Protein AF-0000000078638870 (afdb_homodimer)

Organism: Amborella trichopoda (NCBI:txid13333)

Foldseek 3Di:
DVVLQVLLVVLLVVLQVVLVCCLPCLVQALVVLQDPPVVHDPVSVVVNVVVCVVFVPVCSVVVPVVNNVLSVCCVPQLNVLSVVLNVCSVVLPPCNLVSLLVNLVSQLVVLVVVLCCQVPVPSHDPSNNVVSVVSNVSSVSSNVSSVRPDRPPPVVPPPPPPPDD/DVVLQVLLVVLLVVLQVVLVCCLPCLVQALVVLQDPPVVHDPVSVVVNVVVCVVFVPVCSVVVPVVNNVLSVCCVPQLNVLSVVLNVCSVVVPPCNLVSLLVNLVSQLVVLVVVLCCQVPVPRHDPSNNVVSVVSNVSSVSSNVSSVRPDRPPPVVVPPPPPPDD

pLDDT: mean 90.46, std 15.34, range [41.34, 98.88]

Secondary structure (DSSP, 8-state):
-HHHHHHHHHHHHHHHHHHHHHHHHHHHTGGGGTS-GGGS-HHHHHHHHHHHHHHT-HHHHH--HHHHHHHHHIIIIIHHHHHHHHHHHHTT-TTHHHHHHHHHHHHHHHHHHHHHHHHHHS---HHHHHHHHHHHHHHHHHHHHHH------------------/-HHHHHHHHHHHHHHHHHHHHHHHHHHHTGGGGTS-GGGS-HHHHHHHHHHHHHHT-HHHHH--HHHHHHHHHIIIIIHHHHHHHHHHHHTT-TTHHHHHHHHHHHHHHHHHHHHHHHHHHS---HHHHHHHHHHHHHHHHHHHHHH------------------

InterPro domains:
  IPR016964 Sigma intracellular receptor 2 [PIRSF031032] (11-147)
  IPR033118 EXPERA domain [PF05241] (43-145)
  IPR033118 EXPERA domain [PS51751] (11-143)
  IPR051987 Sigma-2 receptor-like [PTHR31204] (7-161)

Solvent-accessible surface area (backbone atoms only — not comparable to full-atom values): 17533 Å² total; per-residue (Å²): 114,74,67,52,46,54,56,48,50,53,46,49,66,54,47,46,58,48,26,54,48,45,54,53,44,41,74,62,53,53,36,56,72,77,41,66,66,85,81,48,60,66,69,52,54,49,49,51,51,51,46,32,66,73,49,59,37,56,60,78,71,66,48,46,34,33,54,40,18,40,47,52,45,34,61,71,47,46,38,55,38,25,48,50,34,42,50,18,60,78,67,64,39,82,64,25,32,58,46,29,25,44,41,10,37,27,44,34,41,50,37,28,23,50,50,23,27,41,71,62,60,76,75,55,51,72,66,37,50,62,66,52,47,56,54,38,54,52,15,50,47,29,32,51,56,22,67,46,86,67,66,78,70,69,71,66,74,73,74,75,77,75,76,79,130,112,73,67,51,46,52,57,49,51,52,45,49,64,54,47,45,60,48,26,52,47,45,54,52,42,41,73,62,52,54,35,57,72,77,41,67,66,85,81,48,59,67,68,52,54,48,48,52,51,52,46,31,66,73,48,59,38,56,59,77,71,65,48,46,33,33,55,40,18,41,46,52,45,34,63,70,47,47,39,55,39,26,49,49,34,42,50,18,60,77,66,65,39,82,63,26,32,58,45,29,25,46,40,10,36,28,42,33,42,50,38,29,24,51,50,23,28,42,71,62,61,76,74,56,49,72,67,39,50,61,65,51,48,57,54,38,55,52,14,50,49,28,33,51,55,23,68,44,84,69,65,80,69,67,72,66,72,72,75,75,74,76,75,80,125

Radius of gyration: 22.85 Å; Cα contacts (8 Å, |Δi|>4): 409; chains: 2; bounding box: 62×73×48 Å

Nearest PDB structures (foldseek):
  7m94-assembly1_A  TM=8.982E-01  e=2.548E-05  Bos taurus
  7mfi-assembly2_C  TM=8.976E-01  e=7.137E-05  Bos taurus
  8w0r-assembly1_A  TM=7.762E-01  e=3.993E-02  Homo sapiens
  6oht-assembly1_A  TM=7.495E-01  e=1.918E-01  Homo sapiens
  1x91-assembly1_A  TM=5.018E-01  e=3.464E+00  Arabidopsis thaliana

Structure (mmCIF, N/CA/C/O backbone):
data_AF-0000000078638870-model_v1
#
loop_
_entity.id
_entity.type
_entity.pdbx_description
1 polymer 'EXPERA domain-containing protein'
#
loop_
_atom_site.group_PDB
_atom_site.id
_atom_site.type_symbol
_atom_site.label_atom_id
_atom_site.label_alt_id
_atom_site.label_comp_id
_atom_site.label_asym_id
_atom_site.label_entity_id
_atom_site.label_seq_id
_atom_site.pdbx_PDB_ins_code
_atom_site.Cartn_x
_atom_site.Cartn_y
_atom_site.Cartn_z
_atom_site.occupancy
_atom_site.B_iso_or_equiv
_atom_site.auth_seq_id
_atom_site.auth_comp_id
_atom_site.auth_asym_id
_atom_site.auth_atom_id
_atom_site.pdbx_PDB_model_num
ATOM 1 N N . MET A 1 1 ? 5.773 15.844 25.969 1 47.19 1 MET A N 1
ATOM 2 C CA . MET A 1 1 ? 6.527 16.734 25.094 1 47.19 1 MET A CA 1
ATOM 3 C C . MET A 1 1 ? 7.938 16.219 24.859 1 47.19 1 MET A C 1
ATOM 5 O O . MET A 1 1 ? 8.414 16.172 23.734 1 47.19 1 MET A O 1
ATOM 9 N N . ALA A 1 2 ? 8.68 15.914 26 1 53.53 2 ALA A N 1
ATOM 10 C CA . ALA A 1 2 ? 10.047 15.391 25.953 1 53.53 2 ALA A CA 1
ATOM 11 C C . ALA A 1 2 ? 10.086 14.031 25.25 1 53.53 2 ALA A C 1
ATOM 13 O O . ALA A 1 2 ? 11 13.766 24.453 1 53.53 2 ALA A O 1
ATOM 14 N N . SER A 1 3 ? 9.07 13.172 25.453 1 57.97 3 SER A N 1
ATOM 15 C CA . SER A 1 3 ? 8.977 11.82 24.922 1 57.97 3 SER A CA 1
ATOM 16 C C . SER A 1 3 ? 8.727 11.844 23.422 1 57.97 3 SER A C 1
ATOM 18 O O . SER A 1 3 ? 9.25 11 22.688 1 57.97 3 SER A O 1
ATOM 20 N N . CYS A 1 4 ? 8.062 12.883 22.969 1 67.88 4 CYS A N 1
ATOM 21 C CA . CYS A 1 4 ? 7.84 13.031 21.531 1 67.88 4 CYS A CA 1
ATOM 22 C C . CYS A 1 4 ? 9.133 13.375 20.812 1 67.88 4 CYS A C 1
ATOM 24 O O . CYS A 1 4 ? 9.414 12.836 19.734 1 67.88 4 CYS A O 1
ATOM 26 N N . GLY A 1 5 ? 9.953 13.859 21.688 1 77.38 5 GLY A N 1
ATOM 27 C CA . GLY A 1 5 ? 11.195 14.305 21.078 1 77.38 5 GLY A CA 1
ATOM 28 C C . GLY A 1 5 ? 12.164 13.172 20.797 1 77.38 5 GLY A C 1
ATOM 29 O O . GLY A 1 5 ? 12.711 13.07 19.703 1 77.38 5 GLY A O 1
ATOM 30 N N . LEU A 1 6 ? 12.234 12.305 21.766 1 84.69 6 LEU A N 1
ATOM 31 C CA . LEU A 1 6 ? 13.172 11.195 21.594 1 84.69 6 LEU A CA 1
ATOM 32 C C . LEU A 1 6 ? 12.688 10.242 20.5 1 84.69 6 LEU A C 1
ATOM 34 O O . LEU A 1 6 ? 13.477 9.805 19.672 1 84.69 6 LEU A O 1
ATOM 38 N N . LEU A 1 7 ? 11.43 9.875 20.516 1 87.94 7 LEU A N 1
ATOM 39 C CA . LEU A 1 7 ? 10.852 8.961 19.531 1 87.94 7 LEU A CA 1
ATOM 40 C C . LEU A 1 7 ? 11.008 9.523 18.125 1 87.94 7 LEU A C 1
ATOM 42 O O . LEU A 1 7 ? 11.344 8.789 17.188 1 87.94 7 LEU A O 1
ATOM 46 N N . VAL A 1 8 ? 10.852 10.773 18.047 1 92.62 8 VAL A N 1
ATOM 47 C CA . VAL A 1 8 ? 10.969 11.438 16.75 1 92.62 8 VAL A CA 1
ATOM 48 C C . VAL A 1 8 ? 12.422 11.438 16.297 1 92.62 8 VAL A C 1
ATOM 50 O O . VAL A 1 8 ? 12.719 11.156 15.125 1 92.62 8 VAL A O 1
ATOM 53 N N . ARG A 1 9 ? 13.273 11.648 17.203 1 92.81 9 ARG A N 1
ATOM 54 C CA . ARG A 1 9 ? 14.695 11.664 16.875 1 92.81 9 ARG A CA 1
ATOM 55 C C . ARG A 1 9 ? 15.172 10.289 16.438 1 92.81 9 ARG A C 1
ATOM 57 O O . ARG A 1 9 ? 15.945 10.164 15.484 1 92.81 9 ARG A O 1
ATOM 64 N N . VAL A 1 10 ? 14.773 9.336 17.125 1 95.25 10 VAL A N 1
ATOM 65 C CA . VAL A 1 10 ? 15.148 7.969 16.781 1 95.25 10 VAL A CA 1
ATOM 66 C C . VAL A 1 10 ? 14.562 7.582 15.43 1 95.25 10 VAL A C 1
ATOM 68 O O . VAL A 1 10 ? 15.25 7.008 14.594 1 95.25 10 VAL A O 1
ATOM 71 N N . ALA A 1 11 ? 13.32 7.914 15.266 1 96.94 11 ALA A N 1
ATOM 72 C CA . ALA A 1 11 ? 12.68 7.633 13.984 1 96.94 11 ALA A CA 1
ATOM 73 C C . ALA A 1 11 ? 13.43 8.312 12.836 1 96.94 11 ALA A C 1
ATOM 75 O O . ALA A 1 11 ? 13.711 7.684 11.812 1 96.94 11 ALA A O 1
ATOM 76 N N . ASP A 1 12 ? 13.75 9.57 13.039 1 96.94 12 ASP A N 1
ATOM 77 C CA . ASP A 1 12 ? 14.438 10.328 12 1 96.94 12 ASP A CA 1
ATOM 78 C C . ASP A 1 12 ? 15.812 9.719 11.703 1 96.94 12 ASP A C 1
ATOM 80 O O . ASP A 1 12 ? 16.25 9.695 10.547 1 96.94 12 ASP A O 1
ATOM 84 N N . ALA A 1 13 ? 16.469 9.234 12.742 1 97.31 13 ALA A N 1
ATOM 85 C CA . ALA A 1 13 ? 17.797 8.641 12.602 1 97.31 13 ALA A CA 1
ATOM 86 C C . ALA A 1 13 ? 17.734 7.352 11.781 1 97.31 13 ALA A C 1
ATOM 88 O O . ALA A 1 13 ? 18.688 7.004 11.086 1 97.31 13 ALA A O 1
ATOM 89 N N . ILE A 1 14 ? 16.641 6.629 11.812 1 98.5 14 ILE A N 1
ATOM 90 C CA . ILE A 1 14 ? 16.469 5.387 11.078 1 98.5 14 ILE A CA 1
ATOM 91 C C . ILE A 1 14 ? 15.977 5.695 9.664 1 98.5 14 ILE A C 1
ATOM 93 O O . ILE A 1 14 ? 16.484 5.133 8.688 1 98.5 14 ILE A O 1
ATOM 97 N N . LEU A 1 15 ? 15.109 6.637 9.578 1 98.69 15 LEU A N 1
ATOM 98 C CA . LEU A 1 15 ? 14.438 6.902 8.312 1 98.69 15 LEU A CA 1
ATOM 99 C C . LEU A 1 15 ? 15.367 7.617 7.336 1 98.69 15 LEU A C 1
ATOM 101 O O . LEU A 1 15 ? 15.297 7.395 6.125 1 98.69 15 LEU A O 1
ATOM 105 N N . LEU A 1 16 ? 16.219 8.453 7.883 1 98.44 16 LEU A N 1
ATOM 106 C CA . LEU A 1 16 ? 17.094 9.227 7 1 98.44 16 LEU A CA 1
ATOM 107 C C . LEU A 1 16 ? 17.984 8.305 6.176 1 98.44 16 LEU A C 1
ATOM 109 O O . LEU A 1 16 ? 17.969 8.352 4.945 1 98.44 16 LEU A O 1
ATOM 113 N N . PRO A 1 17 ? 18.781 7.445 6.785 1 98.44 17 PRO A N 1
ATOM 114 C CA . PRO A 1 17 ? 19.609 6.566 5.957 1 98.44 17 PRO A CA 1
ATOM 115 C C . PRO A 1 17 ? 18.781 5.594 5.121 1 98.44 17 PRO A C 1
ATOM 117 O O . PRO A 1 17 ? 19.203 5.191 4.035 1 98.44 17 PRO A O 1
ATOM 120 N N . PHE A 1 18 ? 17.672 5.188 5.598 1 98.62 18 PHE A N 1
ATOM 121 C CA . PHE A 1 18 ? 16.812 4.285 4.852 1 98.62 18 PHE A CA 1
ATOM 122 C C . PHE A 1 18 ? 16.359 4.926 3.543 1 98.62 18 PHE A C 1
ATOM 124 O O . PHE A 1 18 ? 16.469 4.316 2.477 1 98.62 18 PHE A O 1
ATOM 131 N N . PHE A 1 19 ? 15.812 6.172 3.639 1 98.75 19 PHE A N 1
ATOM 132 C CA . PHE A 1 19 ? 15.367 6.863 2.436 1 98.75 19 PHE A CA 1
ATOM 133 C C . PHE A 1 19 ? 16.531 7.098 1.482 1 98.75 19 PHE A C 1
ATOM 135 O O . PHE A 1 19 ? 16.375 7.031 0.263 1 98.75 19 PHE A O 1
ATOM 142 N N . ALA A 1 20 ? 17.703 7.375 2.037 1 98.25 20 ALA A N 1
ATOM 143 C CA . ALA A 1 20 ? 18.891 7.527 1.198 1 98.25 20 ALA A CA 1
ATOM 144 C C . ALA A 1 20 ? 19.219 6.23 0.461 1 98.25 20 ALA A C 1
ATOM 146 O O . ALA A 1 20 ? 19.562 6.254 -0.725 1 98.25 20 ALA A O 1
ATOM 147 N N . LEU A 1 21 ? 19.094 5.137 1.172 1 97.12 21 LEU A N 1
ATOM 148 C CA . LEU A 1 21 ? 19.359 3.83 0.581 1 97.12 21 LEU A CA 1
ATOM 149 C C . LEU A 1 21 ? 18.359 3.537 -0.542 1 97.12 21 LEU A C 1
ATOM 151 O O . LEU A 1 21 ? 18.766 3.092 -1.622 1 97.12 21 LEU A O 1
ATOM 155 N N . ILE A 1 22 ? 17.125 3.74 -0.328 1 97.88 22 ILE A N 1
ATOM 156 C CA . ILE A 1 22 ? 16.094 3.469 -1.316 1 97.88 22 ILE A CA 1
ATOM 157 C C . ILE A 1 22 ? 16.266 4.391 -2.52 1 97.88 22 ILE A C 1
ATOM 159 O O . ILE A 1 22 ? 16.062 3.979 -3.662 1 97.88 22 ILE A O 1
ATOM 163 N N . ALA A 1 23 ? 16.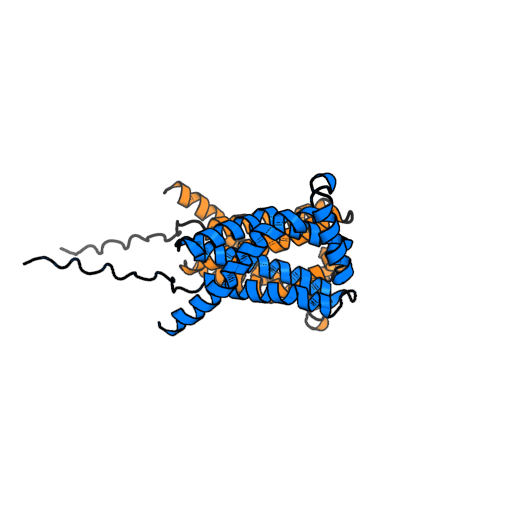594 5.637 -2.232 1 97.81 23 ALA A N 1
ATOM 164 C CA . ALA A 1 23 ? 16.812 6.613 -3.295 1 97.81 23 ALA A CA 1
ATOM 165 C C . ALA A 1 23 ? 17.812 6.094 -4.32 1 97.81 23 ALA A C 1
ATOM 167 O O . ALA A 1 23 ? 17.672 6.34 -5.52 1 97.81 23 ALA A O 1
ATOM 168 N N . ILE A 1 24 ? 18.75 5.32 -3.875 1 96.62 24 ILE A N 1
ATOM 169 C CA . ILE A 1 24 ? 19.828 4.836 -4.742 1 96.62 24 ILE A CA 1
ATOM 170 C C . ILE A 1 24 ? 19.484 3.432 -5.234 1 96.62 24 ILE A C 1
ATOM 172 O O . ILE A 1 24 ? 19.578 3.152 -6.434 1 96.62 24 ILE A O 1
ATOM 176 N N . ALA A 1 25 ? 19.062 2.588 -4.375 1 95.25 25 ALA A N 1
ATOM 177 C CA . ALA A 1 25 ? 18.922 1.163 -4.656 1 95.25 25 ALA A CA 1
ATOM 178 C C . ALA A 1 25 ? 17.734 0.909 -5.586 1 95.25 25 ALA A C 1
ATOM 180 O O . ALA A 1 25 ? 17.797 0.035 -6.453 1 95.25 25 ALA A O 1
ATOM 181 N N . ALA A 1 26 ? 16.609 1.656 -5.426 1 96.62 26 ALA A N 1
ATOM 182 C CA . ALA A 1 26 ? 15.398 1.388 -6.184 1 96.62 26 ALA A CA 1
ATOM 183 C C . ALA A 1 26 ? 15.625 1.573 -7.68 1 96.62 26 ALA A C 1
ATOM 185 O O . ALA A 1 26 ? 15.383 0.659 -8.469 1 96.62 26 ALA A O 1
ATOM 186 N N . PRO A 1 27 ? 16.188 2.65 -8.164 1 95.62 27 PRO A N 1
ATOM 187 C CA . PRO A 1 27 ? 16.359 2.836 -9.602 1 95.62 27 PRO A CA 1
ATOM 188 C C . PRO A 1 27 ? 17.516 2.006 -10.172 1 95.62 27 PRO A C 1
ATOM 190 O O . PRO A 1 27 ? 17.531 1.712 -11.367 1 95.62 27 PRO A O 1
ATOM 193 N N . LEU A 1 28 ? 18.469 1.54 -9.328 1 94 28 LEU A N 1
ATOM 194 C CA . LEU A 1 28 ? 19.641 0.836 -9.836 1 94 28 LEU A CA 1
ATOM 195 C C . LEU A 1 28 ? 19.422 -0.673 -9.789 1 94 28 LEU A C 1
ATOM 197 O O . LEU A 1 28 ? 19.938 -1.4 -10.641 1 94 28 LEU A O 1
ATOM 201 N N . VAL A 1 29 ? 18.703 -1.114 -8.789 1 93.56 29 VAL A N 1
ATOM 202 C CA . VAL A 1 29 ? 18.594 -2.555 -8.586 1 93.56 29 VAL A CA 1
ATOM 203 C C . VAL A 1 29 ? 17.156 -3.004 -8.852 1 93.56 29 VAL A C 1
ATOM 205 O O . VAL A 1 29 ? 16.906 -3.797 -9.766 1 93.56 29 VAL A O 1
ATOM 208 N N . ASP A 1 30 ? 16.188 -2.365 -8.203 1 95.44 30 ASP A N 1
ATOM 209 C CA . ASP A 1 30 ? 14.805 -2.797 -8.336 1 95.44 30 ASP A CA 1
ATOM 210 C C . ASP A 1 30 ? 14.289 -2.533 -9.75 1 95.44 30 ASP A C 1
ATOM 212 O O . ASP A 1 30 ? 13.484 -3.305 -10.273 1 95.44 30 ASP A O 1
ATOM 216 N N . ALA A 1 31 ? 14.805 -1.542 -10.328 1 96.5 31 ALA A N 1
ATOM 217 C CA . ALA A 1 31 ? 14.336 -1.169 -11.664 1 96.5 31 ALA A CA 1
ATOM 218 C C . ALA A 1 31 ? 14.648 -2.262 -12.68 1 96.5 31 ALA A C 1
ATOM 220 O O . ALA A 1 31 ? 13.969 -2.381 -13.703 1 96.5 31 ALA A O 1
ATOM 221 N N . GLN A 1 32 ? 15.602 -3.066 -12.438 1 95.06 32 GLN A N 1
ATOM 222 C CA . GLN A 1 32 ? 15.992 -4.148 -13.344 1 95.06 32 GLN A CA 1
ATOM 223 C C . GLN A 1 32 ? 14.891 -5.195 -13.445 1 95.06 32 GLN A C 1
ATOM 225 O O . GLN A 1 32 ? 14.891 -6.016 -14.367 1 95.06 32 GLN A O 1
ATOM 230 N N . THR A 1 33 ? 13.992 -5.152 -12.531 1 95.25 33 THR A N 1
ATOM 231 C CA . THR A 1 33 ? 12.875 -6.086 -12.547 1 95.25 33 THR A CA 1
ATOM 232 C C . THR A 1 33 ? 11.867 -5.707 -13.625 1 95.25 33 THR A C 1
ATOM 234 O O . THR A 1 33 ? 11.188 -6.574 -14.18 1 95.25 33 THR A O 1
ATOM 237 N N . VAL A 1 34 ? 11.797 -4.43 -13.938 1 95.62 34 VAL A N 1
ATOM 238 C CA . VAL A 1 34 ? 10.734 -3.994 -14.828 1 95.62 34 VAL A CA 1
ATOM 239 C C . VAL A 1 34 ? 11.328 -3.422 -16.109 1 95.62 34 VAL A C 1
ATOM 241 O O . VAL A 1 34 ? 10.633 -3.291 -17.125 1 95.62 34 VAL A O 1
ATOM 244 N N . LEU A 1 35 ? 12.523 -3.078 -16.078 1 92.81 35 LEU A N 1
ATOM 245 C CA . LEU A 1 35 ? 13.172 -2.482 -17.25 1 92.81 35 LEU A CA 1
ATOM 246 C C . LEU A 1 35 ? 14.133 -3.467 -17.906 1 92.81 35 LEU A C 1
ATOM 248 O O . LEU A 1 35 ? 14.656 -4.363 -17.234 1 92.81 35 LEU A O 1
ATOM 252 N N . PRO A 1 36 ? 14.406 -3.311 -19.203 1 90.44 36 PRO A N 1
ATOM 253 C CA . PRO A 1 36 ? 15.336 -4.203 -19.891 1 90.44 36 PRO A CA 1
ATOM 254 C C . PRO A 1 36 ? 16.766 -4.113 -19.344 1 90.44 36 PRO A C 1
ATOM 256 O O . PRO A 1 36 ? 17.219 -3.029 -18.969 1 90.44 36 PRO A O 1
ATOM 259 N N . SER A 1 37 ? 17.344 -5.266 -19.391 1 84.62 37 SER A N 1
ATOM 260 C CA . SER A 1 37 ? 18.703 -5.375 -18.844 1 84.62 37 SER A CA 1
ATOM 261 C C . SER A 1 37 ? 19.688 -4.516 -19.625 1 84.62 37 SER A C 1
ATOM 263 O O . SER A 1 37 ? 20.719 -4.105 -19.094 1 84.62 37 SER A O 1
ATOM 265 N N . SER A 1 38 ? 19.422 -4.215 -20.781 1 88.69 38 SER A N 1
ATOM 266 C CA . SER A 1 38 ? 20.328 -3.465 -21.656 1 88.69 38 SER A CA 1
ATOM 267 C C . SER A 1 38 ? 20.5 -2.031 -21.172 1 88.69 38 SER A C 1
ATOM 269 O O . SER A 1 38 ? 21.453 -1.346 -21.562 1 88.69 38 SER A O 1
ATOM 271 N N . LEU A 1 39 ? 19.562 -1.632 -20.344 1 90.81 39 LEU A N 1
ATOM 272 C CA . LEU A 1 39 ? 19.609 -0.259 -19.844 1 90.81 39 LEU A CA 1
ATOM 273 C C . LEU A 1 39 ? 20.562 -0.139 -18.672 1 90.81 39 LEU A C 1
ATOM 275 O O . LEU A 1 39 ? 20.875 0.969 -18.219 1 90.81 39 LEU A O 1
ATOM 279 N N . PHE A 1 40 ? 21.109 -1.248 -18.234 1 91.62 40 PHE A N 1
ATOM 280 C CA . PHE A 1 40 ? 21.938 -1.227 -17.031 1 91.62 40 PHE A CA 1
ATOM 281 C C . PHE A 1 40 ? 23.328 -1.775 -17.344 1 91.62 40 PHE A C 1
ATOM 283 O O . PHE A 1 40 ? 23.469 -2.723 -18.109 1 91.62 40 PHE A O 1
ATOM 290 N N . PRO A 1 41 ? 24.328 -1.154 -16.719 1 91.94 41 PRO A N 1
ATOM 291 C CA . PRO A 1 41 ? 25.672 -1.729 -16.859 1 91.94 41 PRO A CA 1
ATOM 292 C C . PRO A 1 41 ? 25.766 -3.148 -16.312 1 91.94 41 PRO A C 1
ATOM 294 O O . PRO A 1 41 ? 25 -3.518 -15.414 1 91.94 41 PRO A O 1
ATOM 297 N N . GLU A 1 42 ? 26.734 -3.814 -16.781 1 92.44 42 GLU A N 1
ATOM 298 C CA . GLU A 1 42 ? 26.906 -5.223 -16.438 1 92.44 42 GLU A CA 1
ATOM 299 C C . GLU A 1 42 ? 27.156 -5.406 -14.953 1 92.44 42 GLU A C 1
ATOM 301 O O . GLU A 1 42 ? 26.734 -6.395 -14.352 1 92.44 42 GLU A O 1
ATOM 306 N N . PHE A 1 43 ? 27.844 -4.488 -14.383 1 92.31 43 PHE A N 1
ATOM 307 C CA . PHE A 1 43 ? 28.219 -4.637 -12.977 1 92.31 43 PHE A CA 1
ATOM 308 C C . PHE A 1 43 ? 26.969 -4.613 -12.094 1 92.31 43 PHE A C 1
ATOM 310 O O . PHE A 1 43 ? 26.906 -5.324 -11.094 1 92.31 43 PHE A O 1
ATOM 317 N N . LEU A 1 44 ? 25.984 -3.898 -12.461 1 91.88 44 LEU A N 1
ATOM 318 C CA . LEU A 1 44 ? 24.75 -3.85 -11.688 1 91.88 44 LEU A CA 1
ATOM 319 C C . LEU A 1 44 ? 23.938 -5.129 -11.875 1 91.88 44 LEU A C 1
ATOM 321 O O . LEU A 1 44 ? 23.297 -5.613 -10.938 1 91.88 44 LEU A O 1
ATOM 325 N N . ALA A 1 45 ? 23.984 -5.566 -13.062 1 91.62 45 ALA A N 1
ATOM 326 C CA . ALA A 1 45 ? 23.328 -6.836 -13.336 1 91.62 45 ALA A CA 1
ATOM 327 C C . ALA A 1 45 ? 23.984 -7.973 -12.555 1 91.62 45 ALA A C 1
ATOM 329 O O . ALA A 1 45 ? 23.297 -8.852 -12.023 1 91.62 45 ALA A O 1
ATOM 330 N N . ASP A 1 46 ? 25.234 -7.918 -12.477 1 91.88 46 ASP A N 1
ATOM 331 C CA . ASP A 1 46 ? 25.984 -8.914 -11.711 1 91.88 46 ASP A CA 1
ATOM 332 C C . ASP A 1 46 ? 25.672 -8.812 -10.227 1 91.88 46 ASP A C 1
ATOM 334 O O . ASP A 1 46 ? 25.562 -9.828 -9.539 1 91.88 46 ASP A O 1
ATOM 338 N N . LEU A 1 47 ? 25.578 -7.637 -9.781 1 90.19 47 LEU A N 1
ATOM 339 C CA . LEU A 1 47 ? 25.25 -7.41 -8.375 1 90.19 47 LEU A CA 1
ATOM 340 C C . LEU A 1 47 ? 23.891 -8.008 -8.031 1 90.19 47 LEU A C 1
ATOM 342 O O . LEU A 1 47 ? 23.734 -8.641 -6.988 1 90.19 47 LEU A O 1
ATOM 346 N N . LYS A 1 48 ? 22.969 -7.746 -8.82 1 92.38 48 LYS A N 1
ATOM 347 C CA . LYS A 1 48 ? 21.625 -8.281 -8.617 1 92.38 48 LYS A CA 1
ATOM 348 C C . LYS A 1 48 ? 21.625 -9.805 -8.641 1 92.38 48 LYS A C 1
ATOM 350 O O . LYS A 1 48 ? 20.984 -10.445 -7.812 1 92.38 48 LYS A O 1
ATOM 355 N N . SER A 1 49 ? 22.344 -10.367 -9.578 1 91.19 49 SER A N 1
ATOM 356 C CA . SER A 1 49 ? 22.453 -11.82 -9.695 1 91.19 49 SER A CA 1
ATOM 357 C C . SER A 1 49 ? 23.141 -12.414 -8.469 1 91.19 49 SER A C 1
ATOM 359 O O . SER A 1 49 ? 22.719 -13.461 -7.965 1 91.19 49 SER A O 1
ATOM 361 N N . GLN A 1 50 ? 24.188 -11.781 -8.023 1 92.88 50 GLN A N 1
ATOM 362 C CA . GLN A 1 50 ? 24.875 -12.234 -6.828 1 92.88 50 GLN A CA 1
ATOM 363 C C . GLN A 1 50 ? 23.969 -12.164 -5.605 1 92.88 50 GLN A C 1
ATOM 365 O O . GLN A 1 50 ? 24 -13.062 -4.754 1 92.88 50 GLN A O 1
ATOM 370 N N . TYR A 1 51 ? 23.219 -11.094 -5.547 1 93.31 51 TYR A N 1
ATOM 371 C CA . TYR A 1 51 ? 22.266 -10.961 -4.453 1 93.31 51 TYR A CA 1
ATOM 372 C C . TYR A 1 51 ? 21.25 -12.086 -4.484 1 93.31 51 TYR A C 1
ATOM 374 O O . TYR A 1 51 ? 20.953 -12.695 -3.451 1 93.31 51 TYR A O 1
ATOM 382 N N . ALA A 1 52 ? 20.734 -12.352 -5.594 1 93.31 52 ALA A N 1
ATOM 383 C CA . ALA A 1 52 ? 19.703 -13.383 -5.723 1 93.31 52 ALA A CA 1
ATOM 384 C C . ALA A 1 52 ? 20.266 -14.75 -5.34 1 93.31 52 ALA A C 1
ATOM 386 O O . ALA A 1 52 ? 19.578 -15.539 -4.676 1 93.31 52 ALA A O 1
ATOM 387 N N . THR A 1 53 ? 21.438 -15.039 -5.727 1 92.94 53 THR A N 1
ATOM 388 C CA . THR A 1 53 ? 22.078 -16.312 -5.41 1 92.94 53 THR A CA 1
ATOM 389 C C . THR A 1 53 ? 22.375 -16.406 -3.916 1 92.94 53 THR A C 1
ATOM 391 O O . THR A 1 53 ? 22.141 -17.438 -3.295 1 92.94 53 THR A O 1
ATOM 394 N N . PHE A 1 54 ? 22.828 -15.305 -3.391 1 93.25 54 PHE A N 1
ATOM 395 C CA . PHE A 1 54 ? 23.188 -15.258 -1.978 1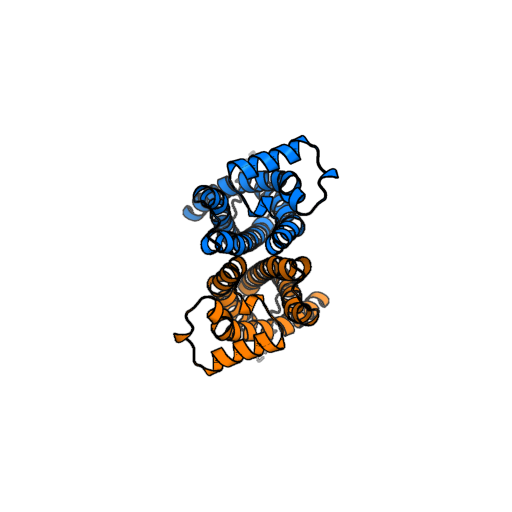 93.25 54 PHE A CA 1
ATOM 396 C C . PHE A 1 54 ? 21.953 -15.422 -1.102 1 93.25 54 PHE A C 1
ATOM 398 O O . PHE A 1 54 ? 21.953 -16.219 -0.156 1 93.25 54 PHE A O 1
ATOM 405 N N . SER A 1 55 ? 20.875 -14.758 -1.452 1 94.62 55 SER A N 1
ATOM 406 C CA . SER A 1 55 ? 19.719 -14.664 -0.584 1 94.62 55 SER A CA 1
ATOM 407 C C . SER A 1 55 ? 18.688 -15.75 -0.919 1 94.62 55 SER A C 1
ATOM 409 O O . SER A 1 55 ? 17.812 -16.047 -0.11 1 94.62 55 SER A O 1
ATOM 411 N N . GLY A 1 56 ? 18.766 -16.344 -2.105 1 95.88 56 GLY A N 1
ATOM 412 C CA . GLY A 1 56 ? 17.703 -17.234 -2.572 1 95.88 56 GLY A CA 1
ATOM 413 C C . GLY A 1 56 ? 16.406 -16.5 -2.881 1 95.88 56 GLY A C 1
ATOM 414 O O . GLY A 1 56 ? 15.328 -17.094 -2.785 1 95.88 56 GLY A O 1
ATOM 415 N N . ASP A 1 57 ? 16.5 -15.273 -3.18 1 97 57 ASP A N 1
ATOM 416 C CA . ASP A 1 57 ? 15.336 -14.438 -3.439 1 97 57 ASP A CA 1
ATOM 417 C C . ASP A 1 57 ? 14.688 -14.797 -4.773 1 97 57 ASP A C 1
ATOM 419 O O . ASP A 1 57 ? 15.016 -14.211 -5.809 1 97 57 ASP A O 1
ATOM 423 N N . TYR A 1 58 ? 13.703 -15.688 -4.688 1 96.62 58 TYR A N 1
ATOM 424 C CA . TYR A 1 58 ? 13.062 -16.188 -5.902 1 96.62 58 TYR A CA 1
ATOM 425 C C . TYR A 1 58 ? 12.172 -15.117 -6.523 1 96.62 58 TYR A C 1
ATOM 427 O O . TYR A 1 58 ? 11.828 -15.195 -7.703 1 96.62 58 TYR A O 1
ATOM 435 N N . LEU A 1 59 ? 11.727 -14.125 -5.742 1 97.19 59 LEU A N 1
ATOM 436 C CA . LEU A 1 59 ? 10.938 -13.039 -6.309 1 97.19 59 LEU A CA 1
ATOM 437 C C . LEU A 1 59 ? 11.758 -12.242 -7.324 1 97.19 59 LEU A C 1
ATOM 439 O O . LEU A 1 59 ? 11.25 -11.875 -8.391 1 97.19 59 LEU A O 1
ATOM 443 N N . ILE A 1 60 ? 12.977 -12.008 -6.941 1 95.19 60 ILE A N 1
ATOM 444 C CA . ILE A 1 60 ? 13.875 -11.258 -7.809 1 95.19 60 ILE A CA 1
ATOM 445 C C . ILE A 1 60 ? 14.281 -12.117 -9 1 95.19 60 ILE A C 1
ATOM 447 O O . ILE A 1 60 ? 14.43 -11.609 -10.117 1 95.19 60 ILE A O 1
ATOM 451 N N . ALA A 1 61 ? 14.398 -13.375 -8.773 1 93.88 61 ALA A N 1
ATOM 452 C CA . ALA A 1 61 ? 14.852 -14.297 -9.82 1 93.88 61 ALA A CA 1
ATOM 453 C C . ALA A 1 61 ? 13.719 -14.602 -10.797 1 93.88 61 ALA A C 1
ATOM 455 O O . ALA A 1 61 ? 13.922 -14.57 -12.016 1 93.88 61 ALA A O 1
ATOM 456 N N . LYS A 1 62 ? 12.516 -14.844 -10.281 1 95.25 62 LYS A N 1
ATOM 457 C CA . LYS A 1 62 ? 11.414 -15.312 -11.117 1 95.25 62 LYS A CA 1
ATOM 458 C C . LYS A 1 62 ? 10.523 -14.156 -11.555 1 95.25 62 LYS A C 1
ATOM 460 O O . LYS A 1 62 ? 9.75 -14.281 -12.508 1 95.25 62 LYS A O 1
ATOM 465 N N . LYS A 1 63 ? 10.523 -13.086 -10.883 1 96.81 63 LYS A N 1
ATOM 466 C CA . LYS A 1 63 ? 9.75 -11.883 -11.18 1 96.81 63 LYS A CA 1
ATOM 467 C C . LYS A 1 63 ? 8.281 -12.211 -11.383 1 96.81 63 LYS A C 1
ATOM 469 O O . LYS A 1 63 ? 7.691 -11.859 -12.406 1 96.81 63 LYS A O 1
ATOM 474 N N . PRO A 1 64 ? 7.723 -12.812 -10.352 1 97.56 64 PRO A N 1
ATOM 475 C CA . PRO A 1 64 ? 6.289 -13.062 -10.531 1 97.56 64 PRO A CA 1
ATOM 476 C C . PRO A 1 64 ? 5.496 -11.789 -10.812 1 97.56 64 PRO A C 1
ATOM 478 O O . PRO A 1 64 ? 5.883 -10.711 -10.367 1 97.56 64 PRO A O 1
ATOM 481 N N . PRO A 1 65 ? 4.375 -11.93 -11.508 1 98.44 65 PRO A N 1
ATOM 482 C CA . PRO A 1 65 ? 3.645 -10.766 -12.016 1 98.44 65 PRO A CA 1
ATOM 483 C C . PRO A 1 65 ? 3.252 -9.789 -10.906 1 98.44 65 PRO A C 1
ATOM 485 O O . PRO A 1 65 ? 3.365 -8.57 -11.086 1 98.44 65 PRO A O 1
ATOM 488 N N . PHE A 1 66 ? 2.748 -10.297 -9.773 1 98.75 66 PHE A N 1
ATOM 489 C CA . PHE A 1 66 ? 2.361 -9.375 -8.711 1 98.75 66 PHE A CA 1
ATOM 490 C C . PHE A 1 66 ? 3.555 -8.547 -8.25 1 98.75 66 PHE A C 1
ATOM 492 O O . PHE A 1 66 ? 3.408 -7.371 -7.914 1 98.75 66 PHE A O 1
ATOM 499 N N . PHE A 1 67 ? 4.75 -9.188 -8.242 1 98.75 67 PHE A N 1
ATOM 500 C CA . PHE A 1 67 ? 5.973 -8.523 -7.805 1 98.75 67 PHE A CA 1
ATOM 501 C C . PHE A 1 67 ? 6.391 -7.453 -8.812 1 98.75 67 PHE A C 1
ATOM 503 O O . PHE A 1 67 ? 6.812 -6.363 -8.422 1 98.75 67 PHE A O 1
ATOM 510 N N . VAL A 1 68 ? 6.238 -7.73 -10.047 1 98.5 68 VAL A N 1
ATOM 511 C CA . VAL A 1 68 ? 6.527 -6.762 -11.094 1 98.5 68 VAL A CA 1
ATOM 512 C C . VAL A 1 68 ? 5.617 -5.543 -10.938 1 98.5 68 VAL A C 1
ATOM 514 O O . VAL A 1 68 ? 6.066 -4.402 -11.078 1 98.5 68 VAL A O 1
ATOM 517 N N . GLY A 1 69 ? 4.359 -5.824 -10.617 1 98.62 69 GLY A N 1
ATOM 518 C CA . GLY A 1 69 ? 3.438 -4.734 -10.359 1 98.62 69 GLY A CA 1
ATOM 519 C C . GLY A 1 69 ? 3.861 -3.859 -9.195 1 98.62 69 GLY A C 1
ATOM 520 O O . GLY A 1 69 ? 3.793 -2.631 -9.273 1 98.62 69 GLY A O 1
ATOM 521 N N . LEU A 1 70 ? 4.332 -4.496 -8.164 1 98.88 70 LEU A N 1
ATOM 522 C CA . LEU A 1 70 ? 4.766 -3.758 -6.98 1 98.88 70 LEU A CA 1
ATOM 523 C C . LEU A 1 70 ? 6.012 -2.932 -7.281 1 98.88 70 LEU A C 1
ATOM 525 O O . LEU A 1 70 ? 6.137 -1.798 -6.812 1 98.88 70 LEU A O 1
ATOM 529 N N . VAL A 1 71 ? 6.93 -3.523 -8.031 1 98.62 71 VAL A N 1
ATOM 530 C CA . VAL A 1 71 ? 8.164 -2.812 -8.344 1 98.62 71 VAL A CA 1
ATOM 531 C C . VAL A 1 71 ? 7.855 -1.614 -9.242 1 98.62 71 VAL A C 1
ATOM 533 O O . VAL A 1 71 ? 8.453 -0.547 -9.086 1 98.62 71 VAL A O 1
ATOM 536 N N . PHE A 1 72 ? 6.988 -1.793 -10.164 1 98.38 72 PHE A N 1
ATOM 537 C CA . PHE A 1 72 ? 6.551 -0.669 -10.984 1 98.38 72 PHE A CA 1
ATOM 538 C C . PHE A 1 72 ? 6.004 0.455 -10.109 1 98.38 72 PHE A C 1
ATOM 540 O O . PHE A 1 72 ? 6.367 1.619 -10.289 1 98.38 72 PHE A O 1
ATOM 547 N N . TYR A 1 73 ? 5.141 0.082 -9.234 1 98.69 73 TYR A N 1
ATOM 548 C CA . TYR A 1 73 ? 4.559 1.046 -8.305 1 98.69 73 TYR A CA 1
ATOM 549 C C . TYR A 1 73 ? 5.633 1.686 -7.438 1 98.69 73 TYR A C 1
ATOM 551 O O . TYR A 1 73 ? 5.551 2.871 -7.109 1 98.69 73 TYR A O 1
ATOM 559 N N . GLU A 1 74 ? 6.586 0.905 -7.02 1 98.69 74 GLU A N 1
ATOM 560 C CA . GLU A 1 74 ? 7.715 1.409 -6.242 1 98.69 74 GLU A CA 1
ATOM 561 C C . GLU A 1 74 ? 8.453 2.516 -6.996 1 98.69 74 GLU A C 1
ATOM 563 O O . GLU A 1 74 ? 8.727 3.578 -6.434 1 98.69 74 GLU A O 1
ATOM 568 N N . LEU A 1 75 ? 8.688 2.311 -8.211 1 98.38 75 LEU A N 1
ATOM 569 C CA . LEU A 1 75 ? 9.477 3.252 -9 1 98.38 75 LEU A CA 1
ATOM 570 C C . LEU A 1 75 ? 8.672 4.516 -9.305 1 98.38 75 LEU A C 1
ATOM 572 O O . LEU A 1 75 ? 9.234 5.609 -9.375 1 98.38 75 LEU A O 1
ATOM 576 N N . ILE A 1 76 ? 7.395 4.453 -9.375 1 98.12 76 ILE A N 1
ATOM 577 C CA . ILE A 1 76 ? 6.559 5.566 -9.797 1 98.12 76 ILE A CA 1
ATOM 578 C C . ILE A 1 76 ? 6.113 6.375 -8.578 1 98.12 76 ILE A C 1
ATOM 580 O O . ILE A 1 76 ? 5.988 7.602 -8.656 1 98.12 76 ILE A O 1
ATOM 584 N N . VAL A 1 77 ? 5.934 5.68 -7.492 1 98.56 77 VAL A N 1
ATOM 585 C CA . VAL A 1 77 ? 5.312 6.355 -6.355 1 98.56 77 VAL A CA 1
ATOM 586 C C . VAL A 1 77 ? 6.266 6.336 -5.164 1 98.56 77 VAL A C 1
ATOM 588 O O . VAL A 1 77 ? 6.672 7.391 -4.664 1 98.56 77 VAL A O 1
ATOM 591 N N . GLN A 1 78 ? 6.738 5.164 -4.758 1 98.75 78 GLN A N 1
ATOM 592 C CA . GLN A 1 78 ? 7.512 5.047 -3.527 1 98.75 78 GLN A CA 1
ATOM 593 C C . GLN A 1 78 ? 8.883 5.707 -3.672 1 98.75 78 GLN A C 1
ATOM 595 O O . GLN A 1 78 ? 9.375 6.332 -2.732 1 98.75 78 GLN A O 1
ATOM 600 N N . TRP A 1 79 ? 9.461 5.523 -4.836 1 98.69 79 TRP A N 1
ATOM 601 C CA . TRP A 1 79 ? 10.797 6.078 -5.035 1 98.69 79 TRP A CA 1
ATOM 602 C C . TRP A 1 79 ? 10.766 7.602 -5.023 1 98.69 79 TRP A C 1
ATOM 604 O O . TRP A 1 79 ? 11.516 8.242 -4.281 1 98.69 79 TRP A O 1
ATOM 614 N N . PRO A 1 80 ? 9.914 8.281 -5.801 1 98.5 80 PRO A N 1
ATOM 615 C CA . PRO A 1 80 ? 9.805 9.734 -5.68 1 98.5 80 PRO A CA 1
ATOM 616 C C . PRO A 1 80 ? 9.492 10.188 -4.258 1 98.5 80 PRO A C 1
ATOM 618 O O . PRO A 1 80 ? 10.008 11.211 -3.801 1 98.5 80 PRO A O 1
ATOM 621 N N . LEU A 1 81 ? 8.656 9.484 -3.576 1 98.62 81 LEU A N 1
ATOM 622 C CA . LEU A 1 81 ? 8.344 9.812 -2.189 1 98.62 81 LEU A CA 1
ATOM 623 C C . LEU A 1 81 ? 9.594 9.719 -1.316 1 98.62 81 LEU A C 1
ATOM 625 O O . LEU A 1 81 ? 9.766 10.516 -0.395 1 98.62 81 LEU A O 1
ATOM 629 N N . SER A 1 82 ? 10.414 8.703 -1.566 1 98.69 82 SER A N 1
ATOM 630 C CA . SER A 1 82 ? 11.641 8.562 -0.786 1 98.69 82 SER A CA 1
ATOM 631 C C . SER A 1 82 ? 12.562 9.758 -0.991 1 98.69 82 SER A C 1
ATOM 633 O O . SER A 1 82 ? 13.219 10.219 -0.049 1 98.69 82 SER A O 1
ATOM 635 N N . LEU A 1 83 ? 12.641 10.312 -2.182 1 98.75 83 LEU A N 1
ATOM 636 C CA . LEU A 1 83 ? 13.422 11.516 -2.465 1 98.75 83 LEU A CA 1
ATOM 637 C C . LEU A 1 83 ? 12.836 12.727 -1.748 1 98.75 83 LEU A C 1
ATOM 639 O O . LEU A 1 83 ? 13.57 13.5 -1.134 1 98.75 83 LEU A O 1
ATOM 643 N N . ALA A 1 84 ? 11.57 12.844 -1.872 1 98.62 84 ALA A N 1
ATOM 644 C CA . ALA A 1 84 ? 10.891 13.938 -1.181 1 98.62 84 ALA A CA 1
ATOM 645 C C . ALA A 1 84 ? 11.117 13.859 0.326 1 98.62 84 ALA A C 1
ATOM 647 O O . ALA A 1 84 ? 11.398 14.875 0.97 1 98.62 84 ALA A O 1
ATOM 648 N N . ASN A 1 85 ? 11.016 12.672 0.847 1 98.62 85 ASN A N 1
ATOM 649 C CA . ASN A 1 85 ? 11.172 12.492 2.287 1 98.62 85 ASN A CA 1
ATOM 650 C C . ASN A 1 85 ? 12.602 12.773 2.738 1 98.62 85 ASN A C 1
ATOM 652 O O . ASN A 1 85 ? 12.82 13.305 3.828 1 98.62 85 ASN A O 1
ATOM 656 N N . LEU A 1 86 ? 13.492 12.305 1.905 1 98.25 86 LEU A N 1
ATOM 657 C CA . LEU A 1 86 ? 14.891 12.617 2.193 1 98.25 86 LEU A CA 1
ATOM 658 C C . LEU A 1 86 ? 15.094 14.125 2.307 1 98.25 86 LEU A C 1
ATOM 660 O O . LEU A 1 86 ? 15.625 14.609 3.309 1 98.25 86 LEU A O 1
ATOM 664 N N . TYR A 1 87 ? 14.641 14.867 1.359 1 98.12 87 TYR A N 1
ATOM 665 C CA . TYR A 1 87 ? 14.742 16.312 1.358 1 98.12 87 TYR A CA 1
ATOM 666 C C . TYR A 1 87 ? 13.938 16.922 2.498 1 98.12 87 TYR A C 1
ATOM 668 O O . TYR A 1 87 ? 14.422 17.797 3.217 1 98.12 87 TYR A O 1
ATOM 676 N N . GLY A 1 88 ? 12.719 16.484 2.633 1 97.31 88 GLY A N 1
ATOM 677 C CA . GLY A 1 88 ? 11.844 17.016 3.656 1 97.31 88 GLY A CA 1
ATOM 678 C C . GLY A 1 88 ? 12.367 16.812 5.062 1 97.31 88 GLY A C 1
ATOM 679 O O . GLY A 1 88 ? 12.219 17.688 5.922 1 97.31 88 GLY A O 1
ATOM 680 N N . LEU A 1 89 ? 12.93 15.688 5.242 1 96.56 89 LEU A N 1
ATOM 681 C CA . LEU A 1 89 ? 13.484 15.391 6.559 1 96.56 89 LEU A CA 1
ATOM 682 C C . LEU A 1 89 ? 14.688 16.266 6.855 1 96.56 89 LEU A C 1
ATOM 684 O O . LEU A 1 89 ? 14.805 16.828 7.945 1 96.56 89 LEU A O 1
ATOM 688 N N . ILE A 1 90 ? 15.57 16.469 5.938 1 96.38 90 ILE A N 1
ATOM 689 C CA . ILE A 1 90 ? 16.781 17.266 6.098 1 96.38 90 ILE A CA 1
ATOM 690 C C . ILE A 1 90 ? 16.438 18.734 6.234 1 96.38 90 ILE A C 1
ATOM 692 O O . ILE A 1 90 ? 16.984 19.438 7.086 1 96.38 90 ILE A O 1
ATOM 696 N N . ALA A 1 91 ? 15.469 19.172 5.461 1 96.81 91 ALA A N 1
ATOM 697 C CA . ALA A 1 91 ? 15.125 20.594 5.41 1 96.81 91 ALA A CA 1
ATOM 698 C C . ALA A 1 91 ? 13.969 20.906 6.352 1 96.81 91 ALA A C 1
ATOM 700 O O . ALA A 1 91 ? 13.461 22.031 6.367 1 96.81 91 ALA A O 1
ATOM 701 N N . SER A 1 92 ? 13.484 19.953 7.027 1 94.12 92 SER A N 1
ATOM 702 C CA . SER A 1 92 ? 12.414 20.109 8.008 1 94.12 92 SER A CA 1
ATOM 703 C C . SER A 1 92 ? 11.18 20.75 7.375 1 94.12 92 SER A C 1
ATOM 705 O O . SER A 1 92 ? 10.656 21.734 7.887 1 94.12 92 SER A O 1
ATOM 707 N N . LYS A 1 93 ? 10.828 20.156 6.277 1 95.38 93 LYS A N 1
ATOM 708 C CA . LYS A 1 93 ? 9.641 20.656 5.586 1 95.38 93 LYS A CA 1
ATOM 709 C C . LYS A 1 93 ? 8.359 20.172 6.266 1 95.38 93 LYS A C 1
ATOM 711 O O . LYS A 1 93 ? 8.281 19.031 6.703 1 95.38 93 LYS A O 1
ATOM 716 N N . PRO A 1 94 ? 7.371 21.031 6.367 1 92.56 94 PRO A N 1
ATOM 717 C CA . PRO A 1 94 ? 6.133 20.641 7.051 1 92.56 94 PRO A CA 1
ATOM 718 C C . PRO A 1 94 ? 5.395 19.516 6.34 1 92.56 94 PRO A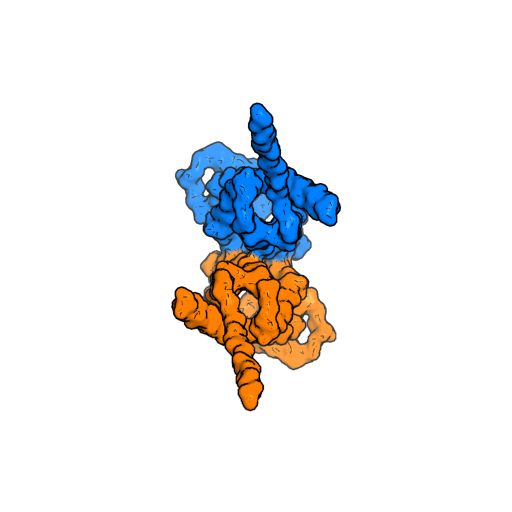 C 1
ATOM 720 O O . PRO A 1 94 ? 4.684 18.734 6.98 1 92.56 94 PRO A O 1
ATOM 723 N N . TRP A 1 95 ? 5.566 19.406 5.039 1 94.62 95 TRP A N 1
ATOM 724 C CA . TRP A 1 95 ? 4.848 18.391 4.281 1 94.62 95 TRP A CA 1
ATOM 725 C C . TRP A 1 95 ? 5.48 17.016 4.473 1 94.62 95 TRP A C 1
ATOM 727 O O . TRP A 1 95 ? 4.941 16.016 4.016 1 94.62 95 TRP A O 1
ATOM 737 N N . PHE A 1 96 ? 6.57 16.984 5.211 1 97.06 96 PHE A N 1
ATOM 738 C CA . PHE A 1 96 ? 7.285 15.727 5.434 1 97.06 96 PHE A CA 1
ATOM 739 C C . PHE A 1 96 ? 6.391 14.711 6.129 1 97.06 96 PHE A C 1
ATOM 741 O O . PHE A 1 96 ? 6.41 13.523 5.793 1 97.06 96 PHE A O 1
ATOM 748 N N . ARG A 1 97 ? 5.617 15.133 7.051 1 96.31 97 ARG A N 1
ATOM 749 C CA . ARG A 1 97 ? 4.766 14.211 7.801 1 96.31 97 ARG A CA 1
ATOM 750 C C . ARG A 1 97 ? 3.783 13.5 6.879 1 96.31 97 ARG A C 1
ATOM 752 O O . ARG A 1 97 ? 3.578 12.289 7 1 96.31 97 ARG A O 1
ATOM 759 N N . THR A 1 98 ? 3.266 14.211 5.941 1 97.44 98 THR A N 1
ATOM 760 C CA . THR A 1 98 ? 2.289 13.664 5.008 1 97.44 98 THR A CA 1
ATOM 761 C C . THR A 1 98 ? 2.951 12.672 4.051 1 97.44 98 THR A C 1
ATOM 763 O O . THR A 1 98 ? 2.447 11.57 3.848 1 97.44 98 THR A O 1
ATOM 766 N N . THR A 1 99 ? 4.074 13.07 3.514 1 98.31 99 THR A N 1
ATOM 767 C CA . THR A 1 99 ? 4.746 12.203 2.555 1 98.31 99 THR A CA 1
ATOM 768 C C . THR A 1 99 ? 5.34 10.984 3.254 1 98.31 99 THR A C 1
ATOM 770 O O . THR A 1 99 ? 5.402 9.898 2.676 1 98.31 99 THR A O 1
ATOM 773 N N . CYS A 1 100 ? 5.762 11.203 4.465 1 98.44 100 CYS A N 1
ATOM 774 C CA . CYS A 1 100 ? 6.289 10.094 5.25 1 98.44 100 CYS A CA 1
ATOM 775 C C . CYS A 1 100 ? 5.195 9.086 5.566 1 98.44 100 CYS A C 1
ATOM 777 O O . CYS A 1 100 ? 5.41 7.875 5.453 1 98.44 100 CYS A O 1
ATOM 779 N N . LEU A 1 101 ? 4.035 9.578 5.902 1 98.56 101 LEU A N 1
ATOM 780 C CA . LEU A 1 101 ? 2.891 8.711 6.129 1 98.56 101 LEU A CA 1
ATOM 781 C C . LEU A 1 101 ? 2.543 7.926 4.863 1 98.56 101 LEU A C 1
ATOM 783 O O . LEU A 1 101 ? 2.35 6.711 4.914 1 98.56 101 LEU A O 1
ATOM 787 N N . ALA A 1 102 ? 2.475 8.609 3.764 1 98.88 102 ALA A N 1
ATOM 788 C CA . ALA A 1 102 ? 2.135 7.977 2.492 1 98.88 102 ALA A CA 1
ATOM 789 C C . ALA A 1 102 ? 3.133 6.875 2.145 1 98.88 102 ALA A C 1
ATOM 791 O O . ALA A 1 102 ? 2.742 5.781 1.735 1 98.88 102 ALA A O 1
ATOM 792 N N . TYR A 1 103 ? 4.395 7.203 2.33 1 98.88 103 TYR A N 1
ATOM 793 C CA . TYR A 1 103 ? 5.426 6.207 2.053 1 98.88 103 TYR A CA 1
ATOM 794 C C . TYR A 1 103 ? 5.27 4.996 2.963 1 98.88 103 TYR A C 1
ATOM 796 O O . TYR A 1 103 ? 5.32 3.854 2.498 1 98.88 103 TYR A O 1
ATOM 804 N N . GLY A 1 104 ? 5.125 5.254 4.238 1 98.88 104 GLY A N 1
ATOM 805 C CA . GLY A 1 104 ? 5.016 4.164 5.195 1 98.88 104 GLY A CA 1
ATOM 806 C C . GLY A 1 104 ? 3.846 3.24 4.91 1 98.88 104 GLY A C 1
ATOM 807 O O . GLY A 1 104 ? 3.99 2.018 4.957 1 98.88 104 GLY A O 1
ATOM 808 N N . VAL A 1 105 ? 2.74 3.822 4.598 1 98.88 105 VAL A N 1
ATOM 809 C CA . VAL A 1 105 ? 1.533 3.051 4.324 1 98.88 105 VAL A CA 1
ATOM 810 C C . VAL A 1 105 ? 1.727 2.229 3.051 1 98.88 105 VAL A C 1
ATOM 812 O O . VAL A 1 105 ? 1.394 1.041 3.014 1 98.88 105 VAL A O 1
ATOM 815 N N . SER A 1 106 ? 2.25 2.83 2.049 1 98.88 106 SER A N 1
ATOM 816 C CA . SER A 1 106 ? 2.498 2.127 0.793 1 98.88 106 SER A CA 1
ATOM 817 C C . SER A 1 106 ? 3.475 0.972 0.989 1 98.88 106 SER A C 1
ATOM 819 O O . SER A 1 106 ? 3.213 -0.149 0.548 1 98.88 106 SER A O 1
ATOM 821 N N . ALA A 1 107 ? 4.562 1.259 1.668 1 98.81 107 ALA A N 1
ATOM 822 C CA . ALA A 1 107 ? 5.59 0.244 1.871 1 98.81 107 ALA A CA 1
ATOM 823 C C . ALA A 1 107 ? 5.07 -0.904 2.73 1 98.81 107 ALA A C 1
ATOM 825 O O . ALA A 1 107 ? 5.371 -2.07 2.469 1 98.81 107 ALA A O 1
ATOM 826 N N . SER A 1 108 ? 4.336 -0.571 3.738 1 98.88 108 SER A N 1
ATOM 827 C CA . SER A 1 108 ? 3.781 -1.627 4.578 1 98.88 108 SER A CA 1
ATOM 828 C C . SER A 1 108 ? 2.797 -2.494 3.803 1 98.88 108 SER A C 1
ATOM 830 O O . SER A 1 108 ? 2.742 -3.711 4 1 98.88 108 SER A O 1
ATOM 832 N N . THR A 1 109 ? 2.035 -1.898 2.92 1 98.88 109 THR A N 1
ATOM 833 C CA . THR A 1 109 ? 1.114 -2.65 2.074 1 98.88 109 THR A CA 1
ATOM 834 C C . THR A 1 109 ? 1.878 -3.572 1.127 1 98.88 109 THR A C 1
ATOM 836 O O . THR A 1 109 ? 1.522 -4.742 0.969 1 98.88 109 THR A O 1
ATOM 839 N N . SER A 1 110 ? 2.928 -3.061 0.516 1 98.88 110 SER A N 1
ATOM 840 C CA . SER A 1 110 ? 3.775 -3.889 -0.336 1 98.88 110 SER A CA 1
ATOM 841 C C . SER A 1 110 ? 4.344 -5.074 0.435 1 98.88 110 SER A C 1
ATOM 843 O O . SER A 1 110 ? 4.375 -6.195 -0.075 1 98.88 110 SER A O 1
ATOM 845 N N . MET A 1 111 ? 4.754 -4.773 1.644 1 98.81 111 MET A N 1
ATOM 846 C CA . MET A 1 111 ? 5.379 -5.82 2.445 1 98.81 111 MET A CA 1
ATOM 847 C C . MET A 1 111 ? 4.359 -6.875 2.855 1 98.81 111 MET A C 1
ATOM 849 O O . MET A 1 111 ? 4.695 -8.055 2.996 1 98.81 111 MET A O 1
ATOM 853 N N . ALA A 1 112 ? 3.105 -6.48 2.998 1 98.81 112 ALA A N 1
ATOM 854 C CA . ALA A 1 112 ? 2.07 -7.469 3.293 1 98.81 112 ALA A CA 1
ATOM 855 C C . ALA A 1 112 ? 1.956 -8.492 2.168 1 98.81 112 ALA A C 1
ATOM 857 O O . ALA A 1 112 ? 1.851 -9.695 2.426 1 98.81 112 ALA A O 1
ATOM 858 N N . ALA A 1 113 ? 1.964 -8.039 0.929 1 98.81 113 ALA A N 1
ATOM 859 C CA . ALA A 1 113 ? 1.917 -8.945 -0.218 1 98.81 113 ALA A CA 1
ATOM 860 C C . ALA A 1 113 ? 3.166 -9.82 -0.278 1 98.81 113 ALA A C 1
ATOM 862 O O . ALA A 1 113 ? 3.07 -11.039 -0.451 1 98.81 113 ALA A O 1
ATOM 863 N N . ILE A 1 114 ? 4.324 -9.211 -0.073 1 98.88 114 ILE A N 1
ATOM 864 C CA . ILE A 1 114 ? 5.605 -9.898 -0.231 1 98.88 114 ILE A CA 1
ATOM 865 C C . ILE A 1 114 ? 5.789 -10.914 0.893 1 98.88 114 ILE A C 1
ATOM 867 O O . ILE A 1 114 ? 6.117 -12.07 0.64 1 98.88 114 ILE A O 1
ATOM 871 N N . LEU A 1 115 ? 5.57 -10.484 2.119 1 98.69 115 LEU A N 1
ATOM 872 C CA . LEU A 1 115 ? 5.754 -11.391 3.244 1 98.69 115 LEU A CA 1
ATOM 873 C C . LEU A 1 115 ? 4.691 -12.484 3.24 1 98.69 115 LEU A C 1
ATOM 875 O O . LEU A 1 115 ? 4.957 -13.625 3.639 1 98.69 115 LEU A O 1
ATOM 879 N N . GLY A 1 116 ? 3.453 -12.109 2.824 1 98.44 116 GLY A N 1
ATOM 880 C CA . GLY A 1 116 ? 2.467 -13.156 2.619 1 98.44 116 GLY A CA 1
ATOM 881 C C . GLY A 1 116 ? 2.922 -14.219 1.639 1 98.44 116 GLY A C 1
ATOM 882 O O . GLY A 1 116 ? 2.771 -15.414 1.897 1 98.44 116 GLY A O 1
ATOM 883 N N . GLU A 1 117 ? 3.471 -13.789 0.542 1 98.62 117 GLU A N 1
ATOM 884 C CA . GLU A 1 117 ? 4.02 -14.711 -0.453 1 98.62 117 GLU A CA 1
ATOM 885 C C . GLU A 1 117 ? 5.137 -15.562 0.141 1 98.62 117 GLU A C 1
ATOM 887 O O . GLU A 1 117 ? 5.152 -16.781 -0.038 1 98.62 117 GLU A O 1
ATOM 892 N N . LEU A 1 118 ? 6.02 -14.953 0.877 1 98.19 118 LEU A N 1
ATOM 893 C CA . LEU A 1 118 ? 7.176 -15.656 1.419 1 98.19 118 LEU A CA 1
ATOM 894 C C . LEU A 1 118 ? 6.75 -16.656 2.482 1 98.19 118 LEU A C 1
ATOM 896 O O . LEU A 1 118 ? 7.25 -17.781 2.516 1 98.19 118 LEU A O 1
ATOM 900 N N . LEU A 1 119 ? 5.836 -16.297 3.283 1 97.38 119 LEU A N 1
ATOM 901 C CA . LEU A 1 119 ? 5.457 -17.125 4.43 1 97.38 119 LEU A CA 1
ATOM 902 C C . LEU A 1 119 ? 4.578 -18.281 3.998 1 97.38 119 LEU A C 1
ATOM 904 O O . LEU A 1 119 ? 4.652 -19.375 4.582 1 97.38 119 LEU A O 1
ATOM 908 N N . LEU A 1 120 ? 3.824 -18.109 2.924 1 96.88 120 LEU A N 1
ATOM 909 C CA . LEU A 1 120 ? 2.777 -19.078 2.648 1 96.88 120 LEU A CA 1
ATOM 910 C C . LEU A 1 120 ? 3.113 -19.891 1.403 1 96.88 120 LEU A C 1
ATOM 912 O O . LEU A 1 120 ? 2.48 -20.922 1.14 1 96.88 120 LEU A O 1
ATOM 916 N N . SER A 1 121 ? 4.062 -19.5 0.64 1 95.12 121 SER A N 1
ATOM 917 C CA . SER A 1 121 ? 4.379 -20.203 -0.605 1 95.12 121 SER A CA 1
ATOM 918 C C . SER A 1 121 ? 5.156 -21.484 -0.341 1 95.12 121 SER A C 1
ATOM 920 O O . SER A 1 121 ? 5.195 -22.375 -1.188 1 95.12 121 SER A O 1
ATOM 922 N N . GLY A 1 122 ? 5.883 -21.562 0.788 1 93.81 122 GLY A N 1
ATOM 923 C CA . GLY A 1 122 ? 6.738 -22.703 1.072 1 93.81 122 GLY A CA 1
ATOM 924 C C . GLY A 1 122 ? 8.07 -22.641 0.358 1 93.81 122 GLY A C 1
ATOM 925 O O . GLY A 1 122 ? 8.867 -23.578 0.434 1 93.81 122 GLY A O 1
ATOM 926 N N . GLN A 1 123 ? 8.328 -21.547 -0.275 1 92.81 123 GLN A N 1
ATOM 927 C CA . GLN A 1 123 ? 9.531 -21.438 -1.097 1 92.81 123 GLN A CA 1
ATOM 928 C C . GLN A 1 123 ? 10.594 -20.578 -0.412 1 92.81 123 GLN A C 1
ATOM 930 O O . GLN A 1 123 ? 11.727 -20.5 -0.885 1 92.81 123 GLN A O 1
ATOM 935 N N . SER A 1 124 ? 10.25 -19.984 0.648 1 93.06 124 SER A N 1
ATOM 936 C CA . SER A 1 124 ? 11.141 -18.984 1.226 1 93.06 124 SER A CA 1
ATOM 937 C C . SER A 1 124 ? 11.984 -19.578 2.352 1 93.06 124 SER A C 1
ATOM 939 O O . SER A 1 124 ? 11.5 -20.406 3.121 1 93.06 124 SER A O 1
ATOM 941 N N . SER A 1 125 ? 13.227 -19.047 2.484 1 95.19 125 SER A N 1
ATOM 942 C CA . SER A 1 125 ? 14.109 -19.391 3.596 1 95.19 125 SER A CA 1
ATOM 943 C C . SER A 1 125 ? 13.992 -18.375 4.723 1 95.19 125 SER A C 1
ATOM 945 O O . SER A 1 125 ? 13.477 -17.266 4.523 1 95.19 125 SER A O 1
ATOM 947 N N . ASP A 1 126 ? 14.445 -18.797 5.898 1 95.75 126 ASP A N 1
ATOM 948 C CA . ASP A 1 126 ? 14.5 -17.875 7.031 1 95.75 126 ASP A CA 1
ATOM 949 C C . ASP A 1 126 ? 15.383 -16.672 6.711 1 95.75 126 ASP A C 1
ATOM 951 O O . ASP A 1 126 ? 15.094 -15.555 7.141 1 95.75 126 ASP A O 1
ATOM 955 N N . LYS A 1 127 ? 16.422 -16.953 6.016 1 96.56 127 LYS A N 1
ATOM 956 C CA . LYS A 1 127 ? 17.328 -15.867 5.625 1 96.56 127 LYS A CA 1
ATOM 957 C C . LYS A 1 127 ? 16.609 -14.82 4.777 1 96.56 127 LYS A C 1
ATOM 959 O O . LYS A 1 127 ? 16.734 -13.625 5.023 1 96.56 127 LYS A O 1
ATOM 964 N N . LEU A 1 128 ? 15.875 -15.281 3.793 1 96.88 128 LEU A N 1
ATOM 965 C CA . LEU A 1 128 ? 15.148 -14.375 2.918 1 96.88 128 LEU A CA 1
ATOM 966 C C . LEU A 1 128 ? 14.117 -13.57 3.705 1 96.88 128 LEU A C 1
ATOM 968 O O . LEU A 1 128 ? 13.992 -12.359 3.525 1 96.88 128 LEU A O 1
ATOM 972 N N . LEU A 1 129 ? 13.43 -14.289 4.613 1 97.19 129 LEU A N 1
ATOM 973 C CA . LEU A 1 129 ? 12.453 -13.609 5.457 1 97.19 129 LEU A CA 1
ATOM 974 C C . LEU A 1 129 ? 13.117 -12.516 6.281 1 97.19 129 LEU A C 1
ATOM 976 O O . LEU A 1 129 ? 12.562 -11.422 6.426 1 97.19 129 LEU A O 1
ATOM 980 N N . MET A 1 130 ? 14.289 -12.805 6.793 1 96.38 130 MET A N 1
ATOM 981 C CA . MET A 1 130 ? 15.008 -11.852 7.633 1 96.38 130 MET A CA 1
ATOM 982 C C . MET A 1 130 ? 15.469 -10.648 6.816 1 96.38 130 MET A C 1
ATOM 984 O O . MET A 1 130 ? 15.641 -9.555 7.359 1 96.38 130 MET A O 1
ATOM 988 N N . ILE A 1 131 ? 15.648 -10.836 5.578 1 96.44 131 ILE A N 1
ATOM 989 C CA . ILE A 1 131 ? 16.078 -9.75 4.695 1 96.44 131 ILE A CA 1
ATOM 990 C C . ILE A 1 131 ? 14.906 -8.805 4.438 1 96.44 131 ILE A C 1
ATOM 992 O O . ILE A 1 131 ? 15.086 -7.59 4.336 1 96.44 131 ILE A O 1
ATOM 996 N N . TYR A 1 132 ? 13.695 -9.305 4.402 1 97.88 132 TYR A N 1
ATOM 997 C CA . TYR A 1 132 ? 12.539 -8.5 4.027 1 97.88 132 TYR A CA 1
ATOM 998 C C . TYR A 1 132 ? 11.867 -7.902 5.258 1 97.88 132 TYR A C 1
ATOM 1000 O O . TYR A 1 132 ? 11.234 -6.848 5.18 1 97.88 132 TYR A O 1
ATOM 1008 N N . LEU A 1 133 ? 12.039 -8.477 6.402 1 97.88 133 LEU A N 1
ATOM 1009 C CA . LEU A 1 133 ? 11.312 -8.102 7.613 1 97.88 133 LEU A CA 1
ATOM 1010 C C . LEU A 1 133 ? 11.641 -6.676 8.023 1 97.88 133 LEU A C 1
ATOM 1012 O O . LEU A 1 133 ? 10.758 -5.922 8.438 1 97.88 133 LEU A O 1
ATOM 1016 N N . PRO A 1 134 ? 12.898 -6.258 7.906 1 97.69 134 PRO A N 1
ATOM 1017 C CA . PRO A 1 134 ? 13.227 -4.887 8.305 1 97.69 134 PRO A CA 1
ATOM 1018 C C . PRO A 1 134 ? 12.43 -3.84 7.527 1 97.69 134 PRO A C 1
ATOM 1020 O O . PRO A 1 134 ? 12.117 -2.771 8.062 1 97.69 134 PRO A O 1
ATOM 1023 N N . PHE A 1 135 ? 12.102 -4.102 6.305 1 98.06 135 PHE A N 1
ATOM 1024 C CA . PHE A 1 135 ? 11.359 -3.146 5.488 1 98.06 135 PHE A CA 1
ATOM 1025 C C . PHE A 1 135 ? 9.953 -2.943 6.039 1 98.06 135 PHE A C 1
ATOM 1027 O O . PHE A 1 135 ? 9.398 -1.846 5.957 1 98.06 135 PHE A O 1
ATOM 1034 N N . LEU A 1 136 ? 9.398 -4.008 6.574 1 98.62 136 LEU A N 1
ATOM 1035 C CA . LEU A 1 136 ? 8.109 -3.848 7.238 1 98.62 136 LEU A CA 1
ATOM 1036 C C . LEU A 1 136 ? 8.242 -2.971 8.477 1 98.62 136 LEU A C 1
ATOM 1038 O O . LEU A 1 136 ? 7.438 -2.062 8.695 1 98.62 136 LEU A O 1
ATOM 1042 N N . PHE A 1 137 ? 9.258 -3.189 9.297 1 98.44 137 PHE A N 1
ATOM 1043 C CA . PHE A 1 137 ? 9.461 -2.434 10.523 1 98.44 137 PHE A CA 1
ATOM 1044 C C . PHE A 1 137 ? 9.695 -0.958 10.227 1 98.44 137 PHE A C 1
ATOM 1046 O O . PHE A 1 137 ? 9.102 -0.087 10.867 1 98.44 137 PHE A O 1
ATOM 1053 N N . VAL A 1 138 ? 10.508 -0.711 9.25 1 98.75 138 VAL A N 1
ATOM 1054 C CA . VAL A 1 138 ? 10.812 0.673 8.898 1 98.75 138 VAL A CA 1
ATOM 1055 C C . VAL A 1 138 ? 9.555 1.359 8.367 1 98.75 138 VAL A C 1
ATOM 1057 O O . VAL A 1 138 ? 9.32 2.541 8.641 1 98.75 138 VAL A O 1
ATOM 1060 N N . SER A 1 139 ? 8.797 0.626 7.559 1 98.75 139 SER A N 1
ATOM 1061 C CA . SER A 1 139 ? 7.559 1.198 7.043 1 98.75 139 SER A CA 1
ATOM 1062 C C . SER A 1 139 ? 6.605 1.565 8.172 1 98.75 139 SER A C 1
ATOM 1064 O O . SER A 1 139 ? 5.918 2.588 8.109 1 98.75 139 SER A O 1
ATOM 1066 N N . LEU A 1 140 ? 6.559 0.814 9.227 1 98.69 140 LEU A N 1
ATOM 1067 C CA . LEU A 1 140 ? 5.715 1.113 10.383 1 98.69 140 LEU A CA 1
ATOM 1068 C C . LEU A 1 140 ? 6.246 2.322 11.148 1 98.69 140 LEU A C 1
ATOM 1070 O O . LEU A 1 140 ? 5.469 3.146 11.633 1 98.69 140 LEU A O 1
ATOM 1074 N N . ILE A 1 141 ? 7.543 2.416 11.258 1 98.5 141 ILE A N 1
ATOM 1075 C CA . ILE A 1 141 ? 8.156 3.598 11.859 1 98.5 141 ILE A CA 1
ATOM 1076 C C . ILE A 1 141 ? 7.758 4.844 11.07 1 98.5 141 ILE A C 1
ATOM 1078 O O . ILE A 1 141 ? 7.426 5.879 11.648 1 98.5 141 ILE A O 1
ATOM 1082 N N . ALA A 1 142 ? 7.785 4.734 9.75 1 98.62 142 ALA A N 1
ATOM 1083 C CA . ALA A 1 142 ? 7.426 5.867 8.898 1 98.62 142 ALA A CA 1
ATOM 1084 C C . ALA A 1 142 ? 5.973 6.273 9.117 1 98.62 142 ALA A C 1
ATOM 1086 O O . ALA A 1 142 ? 5.648 7.465 9.109 1 98.62 142 ALA A O 1
ATOM 1087 N N . ILE A 1 143 ? 5.117 5.316 9.281 1 98.5 143 ILE A N 1
ATOM 1088 C CA . ILE A 1 143 ? 3.709 5.605 9.539 1 98.5 143 ILE A CA 1
ATOM 1089 C C . ILE A 1 143 ? 3.57 6.379 10.852 1 98.5 143 ILE A C 1
ATOM 1091 O O . ILE A 1 143 ? 2.924 7.426 10.891 1 98.5 143 ILE A O 1
ATOM 1095 N N . VAL A 1 144 ? 4.227 5.914 11.875 1 97.25 144 VAL A N 1
ATOM 1096 C CA . VAL A 1 144 ? 4.137 6.543 13.188 1 97.25 144 VAL A CA 1
ATOM 1097 C C . VAL A 1 144 ? 4.746 7.945 13.133 1 97.25 144 VAL A C 1
ATOM 1099 O O . VAL A 1 144 ? 4.184 8.898 13.68 1 97.25 144 VAL A O 1
ATOM 1102 N N . ARG A 1 145 ? 5.879 8.062 12.461 1 96.69 145 ARG A N 1
ATOM 1103 C CA . ARG A 1 145 ? 6.543 9.352 12.32 1 96.69 145 ARG A CA 1
ATOM 1104 C C . ARG A 1 145 ? 5.66 10.344 11.578 1 96.69 145 ARG A C 1
ATOM 1106 O O . ARG A 1 145 ? 5.637 11.531 11.906 1 96.69 145 ARG A O 1
ATOM 1113 N N . GLY A 1 146 ? 4.988 9.859 10.57 1 96.44 146 GLY A N 1
ATOM 1114 C CA . GLY A 1 146 ? 4.105 10.727 9.812 1 96.44 146 GLY A CA 1
ATOM 1115 C C . GLY A 1 146 ? 2.893 11.188 10.602 1 96.44 146 GLY A C 1
ATOM 1116 O O . GLY A 1 146 ? 2.348 12.258 10.344 1 96.44 146 GLY A O 1
ATOM 1117 N N . LEU A 1 147 ? 2.482 10.398 11.57 1 95 147 LEU A N 1
ATOM 1118 C CA . LEU A 1 147 ? 1.299 10.703 12.367 1 95 147 LEU A CA 1
ATOM 1119 C C . LEU A 1 147 ? 1.672 11.516 13.609 1 95 147 LEU A C 1
ATOM 1121 O O . LEU A 1 147 ? 0.8 12.078 14.273 1 95 147 LEU A O 1
ATOM 1125 N N . ALA A 1 148 ? 2.91 11.539 13.961 1 89.69 148 ALA A N 1
ATOM 1126 C CA . ALA A 1 148 ? 3.361 12.25 15.156 1 89.69 148 ALA A CA 1
ATOM 1127 C C . ALA A 1 148 ? 3.246 13.758 14.969 1 89.69 148 ALA A C 1
ATOM 1129 O O . ALA A 1 148 ? 3.711 14.305 13.969 1 89.69 148 ALA A O 1
ATOM 1130 N N . PRO A 1 149 ? 2.568 14.398 15.891 1 77.5 149 PRO A N 1
ATOM 1131 C CA . PRO A 1 149 ? 2.389 15.844 15.781 1 77.5 149 PRO A CA 1
ATOM 1132 C C . PRO A 1 149 ? 3.666 16.625 16.094 1 77.5 149 PRO A C 1
ATOM 1134 O O . PRO A 1 149 ? 3.75 17.828 15.797 1 77.5 149 PRO A O 1
ATOM 1137 N N . CYS A 1 150 ? 4.648 15.977 16.641 1 67.25 150 CYS A N 1
ATOM 1138 C CA . CYS A 1 150 ? 5.816 16.719 17.094 1 67.25 150 CYS A CA 1
ATOM 1139 C C . CYS A 1 150 ? 6.809 16.938 15.969 1 67.25 150 CYS A C 1
ATOM 1141 O O . CYS A 1 150 ? 7.07 16.031 15.18 1 67.25 150 CYS A O 1
ATOM 1143 N N . SER A 1 151 ? 6.898 18.141 15.477 1 59.16 151 SER A N 1
ATOM 1144 C CA . SER A 1 151 ? 7.902 18.453 14.461 1 59.16 151 SER A CA 1
ATOM 1145 C C . SER A 1 151 ? 9.266 18.703 15.094 1 59.16 151 SER A C 1
ATOM 1147 O O . SER A 1 151 ? 9.352 19.094 16.266 1 59.16 151 SER A O 1
ATOM 1149 N N . THR A 1 152 ? 10.258 18.031 14.594 1 54.62 152 THR A N 1
ATOM 1150 C CA . THR A 1 152 ? 11.602 18.328 15.07 1 54.62 152 THR A CA 1
ATOM 1151 C C . THR A 1 152 ? 11.898 19.812 14.938 1 54.62 152 THR A C 1
ATOM 1153 O O . THR A 1 152 ? 13.047 20.25 15.078 1 54.62 152 THR A O 1
ATOM 1156 N N . ILE A 1 153 ? 11.008 20.641 14.703 1 51.12 153 ILE A N 1
ATOM 1157 C CA . ILE A 1 153 ? 11.484 22.016 14.555 1 51.12 153 ILE A CA 1
ATOM 1158 C C . ILE A 1 153 ? 12.352 22.391 15.75 1 51.12 153 ILE A C 1
ATOM 1160 O O . ILE A 1 153 ? 11.891 22.391 16.891 1 51.12 153 ILE A O 1
ATOM 1164 N N . ALA A 1 154 ? 13.539 22.031 15.688 1 44.25 154 ALA A N 1
ATOM 1165 C CA . ALA A 1 154 ? 14.477 22.781 16.516 1 44.25 154 ALA A CA 1
ATOM 1166 C C . ALA A 1 154 ? 14.133 24.266 16.531 1 44.25 154 ALA A C 1
ATOM 1168 O O . ALA A 1 154 ? 14.148 24.938 15.492 1 44.25 154 ALA A O 1
ATOM 1169 N N . SER A 1 155 ? 13.086 24.609 17.234 1 41.78 155 SER A N 1
ATOM 1170 C CA . SER A 1 155 ? 13.031 26.047 17.5 1 41.78 155 SER A CA 1
ATOM 1171 C C . SER A 1 155 ? 14.422 26.625 17.734 1 41.78 155 SER A C 1
ATOM 1173 O O . SER A 1 155 ? 15.062 26.312 18.734 1 41.78 155 SER A O 1
ATOM 1175 N N . THR A 1 156 ? 15.234 26.609 16.812 1 41.66 156 THR A N 1
ATOM 1176 C CA . THR A 1 156 ? 16.453 27.375 17.062 1 41.66 156 THR A CA 1
ATOM 1177 C C . THR A 1 156 ? 16.141 28.672 17.797 1 41.66 156 THR A C 1
ATOM 1179 O O . THR A 1 156 ? 15.359 29.5 17.328 1 41.66 156 THR A O 1
ATOM 1182 N N . PRO A 1 157 ? 16.172 28.641 19.047 1 45.12 157 PRO A N 1
ATOM 1183 C CA . PRO A 1 157 ? 15.977 29.906 19.75 1 45.12 157 PRO A CA 1
ATOM 1184 C C . PRO A 1 157 ? 16.672 31.078 19.047 1 45.12 157 PRO A C 1
ATOM 1186 O O . PRO A 1 157 ? 17.828 30.953 18.625 1 45.12 157 PRO A O 1
ATOM 1189 N N . VAL A 1 158 ? 16.016 31.875 18.25 1 45.19 158 VAL A N 1
ATOM 1190 C CA . VAL A 1 158 ? 16.594 33.125 17.719 1 45.19 158 VAL A CA 1
ATOM 1191 C C . VAL A 1 158 ? 17.312 33.875 18.844 1 45.19 158 VAL A C 1
ATOM 1193 O O . VAL A 1 158 ? 16.734 34.125 19.891 1 45.19 158 VAL A O 1
ATOM 1196 N N . PRO A 1 159 ? 18.594 33.75 18.938 1 51.91 159 PRO A N 1
ATOM 1197 C CA . PRO A 1 159 ? 19.328 34.469 19.984 1 51.91 159 PRO A CA 1
ATOM 1198 C C . PRO A 1 159 ? 18.828 35.906 20.172 1 51.91 159 PRO A C 1
ATOM 1200 O O . PRO A 1 159 ? 18.547 36.594 19.188 1 51.91 159 PRO A O 1
ATOM 1203 N N . ALA A 1 160 ? 18.109 36.281 21.188 1 47.16 160 ALA A N 1
ATOM 1204 C CA . ALA A 1 160 ? 17.672 37.625 21.594 1 47.16 160 ALA A CA 1
ATOM 1205 C C . ALA A 1 160 ? 18.703 38.656 21.203 1 47.16 160 ALA A C 1
ATOM 1207 O O . ALA A 1 160 ? 19.875 38.531 21.547 1 47.16 160 ALA A O 1
ATOM 1208 N N . ARG A 1 161 ? 18.594 39.25 20.078 1 49.19 161 ARG A N 1
ATOM 1209 C CA . ARG A 1 161 ? 19.406 40.406 19.719 1 49.19 161 ARG A CA 1
ATOM 1210 C C . ARG A 1 161 ? 19.609 41.344 20.922 1 49.19 161 ARG A C 1
ATOM 1212 O O . ARG A 1 161 ? 18.641 41.781 21.547 1 49.19 161 ARG A O 1
ATOM 1219 N N . LYS A 1 162 ? 20.703 41.219 21.656 1 50.44 162 LYS A N 1
ATOM 1220 C CA . LYS A 1 162 ? 21.141 42.156 22.688 1 50.44 162 LYS A CA 1
ATOM 1221 C C . LYS A 1 162 ? 20.906 43.594 22.266 1 50.44 162 LYS A C 1
ATOM 1223 O O . LYS A 1 162 ? 21.469 44.031 21.266 1 50.44 162 LYS A O 1
ATOM 1228 N N . LYS A 1 163 ? 19.797 44.219 22.469 1 47.84 163 LYS A N 1
ATOM 1229 C CA . LYS A 1 163 ? 19.641 45.656 22.391 1 47.84 163 LYS A CA 1
ATOM 1230 C C . LYS A 1 163 ? 20.812 46.375 23.062 1 47.84 163 LYS A C 1
ATOM 1232 O O . LYS A 1 163 ? 21.094 46.125 24.234 1 47.84 163 LYS A O 1
ATOM 1237 N N . ARG A 1 164 ? 21.906 46.781 22.406 1 50.31 164 ARG A N 1
ATOM 1238 C CA . ARG A 1 164 ? 22.891 47.719 22.953 1 50.31 164 ARG A CA 1
ATOM 1239 C C . ARG A 1 164 ? 22.203 48.844 23.703 1 50.31 164 ARG A C 1
ATOM 1241 O O . ARG A 1 164 ? 21.281 49.469 23.188 1 50.31 164 ARG A O 1
ATOM 1248 N N . ALA A 1 165 ? 22.469 49.031 24.906 1 45.34 165 ALA A N 1
ATOM 1249 C CA . ALA A 1 165 ? 22.203 50.281 25.625 1 45.34 165 ALA A CA 1
ATOM 1250 C C . ALA A 1 165 ? 22.891 51.469 24.938 1 45.34 165 ALA A C 1
ATOM 1252 O O . ALA A 1 165 ? 24.031 51.344 24.469 1 45.34 165 ALA A O 1
ATOM 1253 N N . MET B 1 1 ? -11.125 28.484 -5.012 1 47.25 1 MET B N 1
ATOM 1254 C CA . MET B 1 1 ? -11.961 28.203 -3.846 1 47.25 1 MET B CA 1
ATOM 1255 C C . MET B 1 1 ? -13.203 27.422 -4.242 1 47.25 1 MET B C 1
ATOM 1257 O O . MET B 1 1 ? -13.547 26.422 -3.605 1 47.25 1 MET B O 1
ATOM 1261 N N . ALA B 1 2 ? -13.984 27.969 -5.258 1 53.38 2 ALA B N 1
ATOM 1262 C CA . ALA B 1 2 ? -15.203 27.328 -5.754 1 53.38 2 ALA B CA 1
ATOM 1263 C C . ALA B 1 2 ? -14.906 25.953 -6.348 1 53.38 2 ALA B C 1
ATOM 1265 O O . ALA B 1 2 ? -15.656 25 -6.133 1 53.38 2 ALA B O 1
ATOM 1266 N N . SER B 1 3 ? -13.758 25.812 -7.039 1 58.06 3 SER B N 1
ATOM 1267 C CA . SER B 1 3 ? -13.344 24.594 -7.723 1 58.06 3 SER B CA 1
ATOM 1268 C C . SER B 1 3 ? -12.961 23.5 -6.727 1 58.06 3 SER B C 1
ATOM 1270 O O . SER B 1 3 ? -13.227 22.312 -6.953 1 58.06 3 SER B O 1
ATOM 1272 N N . CYS B 1 4 ? -12.453 23.922 -5.586 1 67.88 4 CYS B N 1
ATOM 1273 C CA . CYS B 1 4 ? -12.125 22.969 -4.539 1 67.88 4 CYS B CA 1
ATOM 1274 C C . CYS B 1 4 ? -13.383 22.359 -3.936 1 67.88 4 CYS B C 1
ATOM 1276 O O . CYS B 1 4 ? -13.445 21.156 -3.695 1 67.88 4 CYS B O 1
ATOM 1278 N N . GLY B 1 5 ? -14.359 23.172 -4.18 1 77.25 5 GLY B N 1
ATOM 1279 C CA . GLY B 1 5 ? -15.602 22.719 -3.57 1 77.25 5 GLY B CA 1
ATOM 1280 C C . GLY B 1 5 ? -16.297 21.625 -4.359 1 77.25 5 GLY B C 1
ATOM 1281 O O . GLY B 1 5 ? -16.703 20.609 -3.791 1 77.25 5 GLY B O 1
ATOM 1282 N N . LEU B 1 6 ? -16.281 21.828 -5.648 1 84.56 6 LEU B N 1
ATOM 1283 C CA . LEU B 1 6 ? -16.969 20.844 -6.477 1 84.56 6 LEU B CA 1
ATOM 1284 C C . LEU B 1 6 ? -16.203 19.516 -6.477 1 84.56 6 LEU B C 1
ATOM 1286 O O . LEU B 1 6 ? -16.797 18.453 -6.355 1 84.56 6 LEU B O 1
ATOM 1290 N N . LEU B 1 7 ? -14.898 19.547 -6.645 1 87.75 7 LEU B N 1
ATOM 1291 C CA . LEU B 1 7 ? -14.07 18.359 -6.66 1 87.75 7 LEU B CA 1
ATOM 1292 C C . LEU B 1 7 ? -14.203 17.578 -5.352 1 87.75 7 LEU B C 1
ATOM 1294 O O . LEU B 1 7 ? -14.297 16.359 -5.355 1 87.75 7 LEU B O 1
ATOM 1298 N N . VAL B 1 8 ? -14.289 18.312 -4.324 1 92.5 8 VAL B N 1
ATOM 1299 C CA . VAL B 1 8 ? -14.406 17.703 -3.008 1 92.5 8 VAL B CA 1
ATOM 1300 C C . VAL B 1 8 ? -15.789 17.062 -2.859 1 92.5 8 VAL B C 1
ATOM 1302 O O . VAL B 1 8 ? -15.906 15.945 -2.361 1 92.5 8 VAL B O 1
ATOM 1305 N N . ARG B 1 9 ? -16.75 17.734 -3.359 1 92.75 9 ARG B N 1
ATOM 1306 C CA . ARG B 1 9 ? -18.109 17.203 -3.271 1 92.75 9 ARG B CA 1
ATOM 1307 C C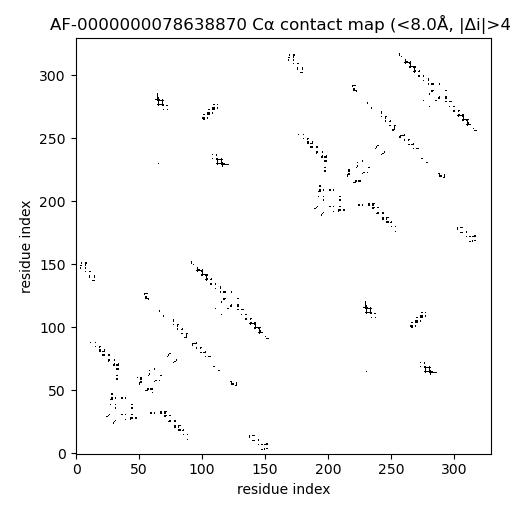 . ARG B 1 9 ? -18.25 15.93 -4.098 1 92.75 9 ARG B C 1
ATOM 1309 O O . ARG B 1 9 ? -18.891 14.969 -3.66 1 92.75 9 ARG B O 1
ATOM 1316 N N . VAL B 1 10 ? -17.734 15.953 -5.223 1 95.19 10 VAL B N 1
ATOM 1317 C CA . VAL B 1 10 ? -17.797 14.789 -6.098 1 95.19 10 VAL B CA 1
ATOM 1318 C C . VAL B 1 10 ? -17.031 13.633 -5.477 1 95.19 10 VAL B C 1
ATOM 1320 O O . VAL B 1 10 ? -17.5 12.5 -5.449 1 95.19 10 VAL B O 1
ATOM 1323 N N . ALA B 1 11 ? -15.867 13.953 -5 1 96.88 11 ALA B N 1
ATOM 1324 C CA . ALA B 1 11 ? -15.07 12.922 -4.34 1 96.88 11 ALA B CA 1
ATOM 1325 C C . ALA B 1 11 ? -15.82 12.312 -3.164 1 96.88 11 ALA B C 1
ATOM 1327 O O . ALA B 1 11 ? -15.883 11.086 -3.023 1 96.88 11 ALA B O 1
ATOM 1328 N N . ASP B 1 12 ? -16.406 13.172 -2.355 1 96.88 12 ASP B N 1
ATOM 1329 C CA . ASP B 1 12 ? -17.125 12.695 -1.182 1 96.88 12 ASP B CA 1
ATOM 1330 C C . ASP B 1 12 ? -18.312 11.828 -1.588 1 96.88 12 ASP B C 1
ATOM 1332 O O . ASP B 1 12 ? -18.625 10.844 -0.917 1 96.88 12 ASP B O 1
ATOM 1336 N N . ALA B 1 13 ? -18.969 12.203 -2.676 1 97.25 13 ALA B N 1
ATOM 1337 C CA . ALA B 1 13 ? -20.125 11.469 -3.168 1 97.25 13 ALA B CA 1
ATOM 1338 C C . ALA B 1 13 ? -19.734 10.07 -3.629 1 97.25 13 ALA B C 1
ATOM 1340 O O . ALA B 1 13 ? -20.531 9.133 -3.543 1 97.25 13 ALA B O 1
ATOM 1341 N N . ILE B 1 14 ? -18.531 9.859 -4.105 1 98.44 14 ILE B N 1
ATOM 1342 C CA . ILE B 1 14 ? -18.031 8.57 -4.57 1 98.44 14 ILE B CA 1
ATOM 1343 C C . ILE B 1 14 ? -17.484 7.77 -3.391 1 98.44 14 ILE B C 1
ATOM 1345 O O . ILE B 1 14 ? -17.781 6.582 -3.248 1 98.44 14 ILE B O 1
ATOM 1349 N N . LEU B 1 15 ? -16.812 8.453 -2.537 1 98.69 15 LEU B N 1
ATOM 1350 C CA . LEU B 1 15 ? -16.078 7.777 -1.468 1 98.69 15 LEU B CA 1
ATOM 1351 C C . LEU B 1 15 ? -17.047 7.281 -0.389 1 98.69 15 LEU B C 1
ATOM 1353 O O . LEU B 1 15 ? -16.812 6.234 0.216 1 98.69 15 LEU B O 1
ATOM 1357 N N . LEU B 1 16 ? -18.109 8.039 -0.165 1 98.44 16 LEU B N 1
ATOM 1358 C CA . LEU B 1 16 ? -19.016 7.664 0.907 1 98.44 16 LEU B CA 1
ATOM 1359 C C . LEU B 1 16 ? -19.641 6.297 0.637 1 98.44 16 LEU B C 1
ATOM 1361 O O . LEU B 1 16 ? -19.5 5.379 1.452 1 98.44 16 LEU B O 1
ATOM 1365 N N . PRO B 1 17 ? -20.297 6.086 -0.489 1 98.44 17 PRO B N 1
ATOM 1366 C CA . PRO B 1 17 ? -20.844 4.75 -0.718 1 98.44 17 PRO B CA 1
ATOM 1367 C C . PRO B 1 17 ? -19.766 3.678 -0.854 1 98.44 17 PRO B C 1
ATOM 1369 O O . PRO B 1 17 ? -20 2.516 -0.514 1 98.44 17 PRO B O 1
ATOM 1372 N N . PHE B 1 18 ? -18.656 4.016 -1.364 1 98.62 18 PHE B N 1
ATOM 1373 C CA . PHE B 1 18 ? -17.562 3.062 -1.498 1 98.62 18 PHE B CA 1
ATOM 1374 C C . PHE B 1 18 ? -17.125 2.541 -0.133 1 98.62 18 PHE B C 1
ATOM 1376 O O . PHE B 1 18 ? -17 1.331 0.065 1 98.62 18 PHE B O 1
ATOM 1383 N N . PHE B 1 19 ? -16.844 3.48 0.815 1 98.75 19 PHE B N 1
ATOM 1384 C CA . PHE B 1 19 ? -16.438 3.068 2.15 1 98.75 19 PHE B CA 1
ATOM 1385 C C . PHE B 1 19 ? -17.531 2.248 2.826 1 98.75 19 PHE B C 1
ATOM 1387 O O . PHE B 1 19 ? -17.234 1.305 3.564 1 98.75 19 PHE B O 1
ATOM 1394 N N . ALA B 1 20 ? -18.781 2.604 2.566 1 98.25 20 ALA B N 1
ATOM 1395 C CA . ALA B 1 20 ? -19.891 1.818 3.105 1 98.25 20 ALA B CA 1
ATOM 1396 C C . ALA B 1 20 ? -19.875 0.398 2.547 1 98.25 20 ALA B C 1
ATOM 1398 O O . ALA B 1 20 ? -20.094 -0.566 3.283 1 98.25 20 ALA B O 1
ATOM 1399 N N . LEU B 1 21 ? -19.609 0.303 1.272 1 97 21 LEU B N 1
ATOM 1400 C CA . LEU B 1 21 ? -19.547 -1 0.62 1 97 21 LEU B CA 1
ATOM 1401 C C . LEU B 1 21 ? -18.422 -1.841 1.199 1 97 21 LEU B C 1
ATOM 1403 O O . LEU B 1 21 ? -18.609 -3.02 1.507 1 97 21 LEU B O 1
ATOM 1407 N N . ILE B 1 22 ? -17.266 -1.306 1.34 1 97.81 22 ILE B N 1
ATOM 1408 C CA . ILE B 1 22 ? -16.109 -2.021 1.856 1 97.81 22 ILE B CA 1
ATOM 1409 C C . ILE B 1 22 ? -16.344 -2.422 3.311 1 97.81 22 ILE B C 1
ATOM 1411 O O . ILE B 1 22 ? -15.961 -3.51 3.736 1 97.81 22 ILE B O 1
ATOM 1415 N N . ALA B 1 23 ? -16.938 -1.515 4.055 1 97.75 23 ALA B N 1
ATOM 1416 C CA . ALA B 1 23 ? -17.25 -1.776 5.457 1 97.75 23 ALA B CA 1
ATOM 1417 C C . ALA B 1 23 ? -18.031 -3.08 5.617 1 97.75 23 ALA B C 1
ATOM 1419 O O . ALA B 1 23 ? -17.812 -3.82 6.582 1 97.75 23 ALA B O 1
ATOM 1420 N N . ILE B 1 24 ? -18.812 -3.389 4.648 1 96.38 24 ILE B N 1
ATOM 1421 C CA . ILE B 1 24 ? -19.688 -4.562 4.727 1 96.38 24 ILE B CA 1
ATOM 1422 C C . ILE B 1 24 ? -19.031 -5.73 3.994 1 96.38 24 ILE B C 1
ATOM 1424 O O . ILE B 1 24 ? -18.938 -6.836 4.535 1 96.38 24 ILE B O 1
ATOM 1428 N N . ALA B 1 25 ? -18.547 -5.508 2.834 1 95 25 ALA B N 1
ATOM 1429 C CA . ALA B 1 25 ? -18.094 -6.562 1.935 1 95 25 ALA B CA 1
ATOM 1430 C C . ALA B 1 25 ? -16.797 -7.191 2.439 1 95 25 ALA B C 1
ATOM 1432 O O . ALA B 1 25 ? -16.594 -8.398 2.32 1 95 25 ALA B O 1
ATOM 1433 N N . ALA B 1 26 ? -15.859 -6.387 3.016 1 96.44 26 ALA B N 1
ATOM 1434 C CA . ALA B 1 26 ? -14.547 -6.887 3.404 1 96.44 26 ALA B CA 1
ATOM 1435 C C . ALA B 1 26 ? -14.664 -7.965 4.477 1 96.44 26 ALA B C 1
ATOM 1437 O O . ALA B 1 26 ? -14.164 -9.078 4.305 1 96.44 26 ALA B O 1
ATOM 1438 N N . PRO B 1 27 ? -15.375 -7.785 5.559 1 95.38 27 PRO B N 1
ATOM 1439 C CA . PRO B 1 27 ? -15.445 -8.812 6.602 1 95.38 27 PRO B CA 1
ATOM 1440 C C . PRO B 1 27 ? -16.344 -9.984 6.219 1 95.38 27 PRO B C 1
ATOM 1442 O O . PRO B 1 27 ? -16.203 -11.086 6.754 1 95.38 27 PRO B O 1
ATOM 1445 N N . LEU B 1 28 ? -17.266 -9.812 5.238 1 93.69 28 LEU B N 1
ATOM 1446 C CA . LEU B 1 28 ? -18.219 -10.867 4.914 1 93.69 28 LEU B CA 1
ATOM 1447 C C . LEU B 1 28 ? -17.719 -11.719 3.748 1 93.69 28 LEU B C 1
ATOM 1449 O O . LEU B 1 28 ? -17.984 -12.914 3.688 1 93.69 28 LEU B O 1
ATOM 1453 N N . VAL B 1 29 ? -17.016 -11.078 2.84 1 93.31 29 VAL B N 1
ATOM 1454 C CA . VAL B 1 29 ? -16.641 -11.781 1.618 1 93.31 29 VAL B CA 1
ATOM 1455 C C . VAL B 1 29 ? -15.125 -11.977 1.58 1 93.31 29 VAL B C 1
ATOM 1457 O O . VAL B 1 29 ? -14.641 -13.109 1.567 1 93.31 29 VAL B O 1
ATOM 1460 N N . ASP B 1 30 ? -14.375 -10.898 1.74 1 95.31 30 ASP B N 1
ATOM 1461 C CA . ASP B 1 30 ? -12.922 -10.992 1.629 1 95.31 30 ASP B CA 1
ATOM 1462 C C . ASP B 1 30 ? -12.336 -11.805 2.779 1 95.31 30 ASP B C 1
ATOM 1464 O O . ASP B 1 30 ? -11.344 -12.516 2.6 1 95.31 30 ASP B O 1
ATOM 1468 N N . ALA B 1 31 ? -12.992 -11.75 3.863 1 96.31 31 ALA B N 1
ATOM 1469 C CA . ALA B 1 31 ? -12.484 -12.453 5.039 1 96.31 31 ALA B CA 1
ATOM 1470 C C . ALA B 1 31 ? -12.477 -13.961 4.816 1 96.31 31 ALA B C 1
ATOM 1472 O O . ALA B 1 31 ? -11.695 -14.68 5.438 1 96.31 31 ALA B O 1
ATOM 1473 N N . GLN B 1 32 ? -13.273 -14.445 3.955 1 94.88 32 GLN B N 1
ATOM 1474 C CA . GLN B 1 32 ? -13.352 -15.875 3.658 1 94.88 32 GLN B CA 1
ATOM 1475 C C . GLN B 1 32 ? -12.055 -16.375 3.023 1 94.88 32 GLN B C 1
ATOM 1477 O O . GLN B 1 32 ? -11.805 -17.578 2.979 1 94.88 32 GLN B O 1
ATOM 1482 N N . THR B 1 33 ? -11.273 -15.461 2.566 1 95.06 33 THR B N 1
ATOM 1483 C CA . THR B 1 33 ? -9.992 -15.828 1.968 1 95.06 33 THR B CA 1
ATOM 1484 C C . THR B 1 33 ? -8.984 -16.219 3.043 1 95.06 33 THR B C 1
ATOM 1486 O O . THR B 1 33 ? -8.102 -17.047 2.799 1 95.06 33 THR B O 1
ATOM 1489 N N . VAL B 1 34 ? -9.156 -15.664 4.219 1 95.44 34 VAL B N 1
ATOM 1490 C CA . VAL B 1 34 ? -8.109 -15.867 5.219 1 95.44 34 VAL B CA 1
ATOM 1491 C C . VAL B 1 34 ? -8.688 -16.609 6.422 1 95.44 34 VAL B C 1
ATOM 1493 O O . VAL B 1 34 ? -7.938 -17.156 7.242 1 95.44 34 VAL B O 1
ATOM 1496 N N . LEU B 1 35 ? -9.914 -16.641 6.559 1 92.69 35 LEU B N 1
ATOM 1497 C CA . LEU B 1 35 ? -10.555 -17.281 7.703 1 92.69 35 LEU B CA 1
ATOM 1498 C C . LEU B 1 35 ? -11.227 -18.594 7.281 1 92.69 35 LEU B C 1
ATOM 1500 O O . LEU B 1 35 ? -11.625 -18.734 6.121 1 92.69 35 LEU B O 1
ATOM 1504 N N . PRO B 1 36 ? -11.398 -19.531 8.203 1 90.25 36 PRO B N 1
ATOM 1505 C CA . PRO B 1 36 ? -12.055 -20.797 7.879 1 90.25 36 PRO B CA 1
ATOM 1506 C C . PRO B 1 36 ? -13.508 -20.625 7.465 1 90.25 36 PRO B C 1
ATOM 1508 O O . PRO B 1 36 ? -14.211 -19.75 8 1 90.25 36 PRO B O 1
ATOM 1511 N N . SER B 1 37 ? -13.852 -21.469 6.57 1 84.44 37 SER B N 1
ATOM 1512 C CA . SER B 1 37 ? -15.195 -21.406 6.004 1 84.44 37 SER B CA 1
ATOM 1513 C C . SER B 1 37 ? -16.25 -21.656 7.066 1 84.44 37 SER B C 1
ATOM 1515 O O . SER B 1 37 ? -17.391 -21.203 6.934 1 84.44 37 SER B O 1
ATOM 1517 N N . SER B 1 38 ? -15.977 -22.297 8.07 1 88.31 38 SER B N 1
ATOM 1518 C CA . SER B 1 38 ? -16.922 -22.672 9.109 1 88.31 38 SER B CA 1
ATOM 1519 C C . SER B 1 38 ? -17.438 -21.453 9.867 1 88.31 38 SER B C 1
ATOM 1521 O O . SER B 1 38 ? -18.453 -21.516 10.547 1 88.31 38 SER B O 1
ATOM 1523 N N . LEU B 1 39 ? -16.656 -20.391 9.727 1 90.5 39 LEU B N 1
ATOM 1524 C CA . LEU B 1 39 ? -17.031 -19.188 10.453 1 90.5 39 LEU B CA 1
ATOM 1525 C C . LEU B 1 39 ? -18.109 -18.406 9.695 1 90.5 39 LEU B C 1
ATOM 1527 O O . LEU B 1 39 ? -18.656 -17.438 10.227 1 90.5 39 LEU B O 1
ATOM 1531 N N . PHE B 1 40 ? -18.438 -18.859 8.523 1 91.12 40 PHE B N 1
ATOM 1532 C CA . PHE B 1 40 ? -19.359 -18.109 7.691 1 91.12 40 PHE B CA 1
ATOM 1533 C C . PHE B 1 40 ? -20.578 -18.953 7.328 1 91.12 40 PHE B C 1
ATOM 1535 O O . PHE B 1 40 ? -20.453 -20.156 7.078 1 91.12 40 PHE B O 1
ATOM 1542 N N . PRO B 1 41 ? -21.734 -18.297 7.316 1 91.5 41 PRO B N 1
ATOM 1543 C CA . PRO B 1 41 ? -22.922 -19.016 6.84 1 91.5 41 PRO B CA 1
ATOM 1544 C C . PRO B 1 41 ? -22.781 -19.484 5.391 1 91.5 41 PRO B C 1
ATOM 1546 O O . PRO B 1 41 ? -22.047 -18.875 4.613 1 91.5 41 PRO B O 1
ATOM 1549 N N . GLU B 1 42 ? -23.562 -20.438 5.09 1 92.06 42 GLU B N 1
ATOM 1550 C CA . GLU B 1 42 ? -23.469 -21.062 3.777 1 92.06 42 G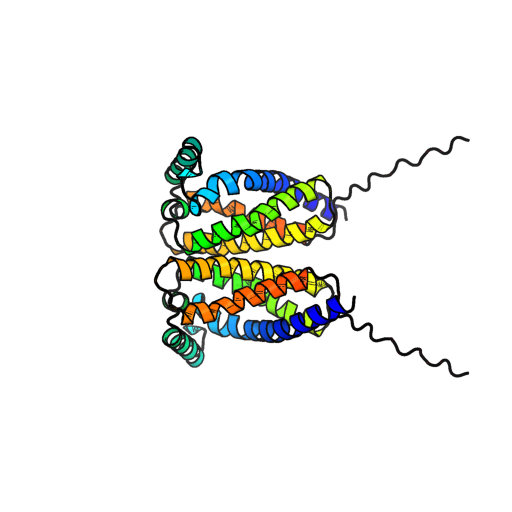LU B CA 1
ATOM 1551 C C . GLU B 1 42 ? -23.844 -20.078 2.67 1 92.06 42 GLU B C 1
ATOM 1553 O O . GLU B 1 42 ? -23.281 -20.141 1.571 1 92.06 42 GLU B O 1
ATOM 1558 N N . PHE B 1 43 ? -24.734 -19.219 2.957 1 91.81 43 PHE B N 1
ATOM 1559 C CA . PHE B 1 43 ? -25.188 -18.297 1.923 1 91.81 43 PHE B CA 1
ATOM 1560 C C . PHE B 1 43 ? -24.062 -17.359 1.493 1 91.81 43 PHE B C 1
ATOM 1562 O O . PHE B 1 43 ? -23.969 -17.016 0.316 1 91.81 43 PHE B O 1
ATOM 1569 N N . LEU B 1 44 ? -23.219 -17.016 2.371 1 91.44 44 LEU B N 1
ATOM 1570 C CA . LEU B 1 44 ? -22.094 -16.156 2.029 1 91.44 44 LEU B CA 1
ATOM 1571 C C . LEU B 1 44 ? -21.031 -16.922 1.239 1 91.44 44 LEU B C 1
ATOM 1573 O O . LEU B 1 44 ? -20.422 -16.359 0.329 1 91.44 44 LEU B O 1
ATOM 1577 N N . ALA B 1 45 ? -20.891 -18.109 1.641 1 91.31 45 ALA B N 1
ATOM 1578 C CA . ALA B 1 45 ? -19.969 -18.969 0.891 1 91.31 45 ALA B CA 1
ATOM 1579 C C . ALA B 1 45 ? -20.469 -19.188 -0.536 1 91.31 45 ALA B C 1
ATOM 1581 O O . ALA B 1 45 ? -19.672 -19.172 -1.482 1 91.31 45 ALA B O 1
ATOM 1582 N N . ASP B 1 46 ? -21.719 -19.328 -0.665 1 91.44 46 ASP B N 1
ATOM 1583 C CA . ASP B 1 46 ? -22.328 -19.484 -1.98 1 91.44 46 ASP B CA 1
ATOM 1584 C C . ASP B 1 46 ? -22.172 -18.219 -2.818 1 91.44 46 ASP B C 1
ATOM 1586 O O . ASP B 1 46 ? -21.922 -18.297 -4.023 1 91.44 46 ASP B O 1
ATOM 1590 N N . LEU B 1 47 ? -22.344 -17.141 -2.178 1 89.88 47 LEU B N 1
ATOM 1591 C CA . LEU B 1 47 ? -22.188 -15.859 -2.861 1 89.88 47 LEU B CA 1
ATOM 1592 C C . LEU B 1 47 ? -20.781 -15.703 -3.408 1 89.88 47 LEU B C 1
ATOM 1594 O O . LEU B 1 47 ? -20.594 -15.242 -4.539 1 89.88 47 LEU B O 1
ATOM 1598 N N . LYS B 1 48 ? -19.859 -15.977 -2.617 1 92 48 LYS B N 1
ATOM 1599 C CA . LYS B 1 48 ? -18.469 -15.883 -3.035 1 92 48 LYS B CA 1
ATOM 1600 C C . LYS B 1 48 ? -18.172 -16.844 -4.188 1 92 48 LYS B C 1
ATOM 1602 O O . LYS B 1 48 ? -17.5 -16.469 -5.148 1 92 48 LYS B O 1
ATOM 1607 N N . SER B 1 49 ? -18.672 -18.047 -4.102 1 90.94 49 SER B N 1
ATOM 1608 C CA . SER B 1 49 ? -18.484 -19.031 -5.152 1 90.94 49 SER B CA 1
ATOM 1609 C C . SER B 1 49 ? -19.156 -18.594 -6.453 1 90.94 49 SER B C 1
ATOM 1611 O O . SER B 1 49 ? -18.594 -18.766 -7.535 1 90.94 49 SER B O 1
ATOM 1613 N N . GLN B 1 50 ? -20.344 -18.062 -6.348 1 92.5 50 GLN B N 1
ATOM 1614 C CA . GLN B 1 50 ? -21.047 -17.547 -7.52 1 92.5 50 GLN B CA 1
ATOM 1615 C C . GLN B 1 50 ? -20.281 -16.391 -8.156 1 92.5 50 GLN B C 1
ATOM 1617 O O . GLN B 1 50 ? -20.219 -16.297 -9.383 1 92.5 50 GLN B O 1
ATOM 1622 N N . TYR B 1 51 ? -19.766 -15.555 -7.293 1 93 51 TYR B N 1
ATOM 1623 C CA . TYR B 1 51 ? -18.969 -14.445 -7.793 1 93 51 TYR B CA 1
ATOM 1624 C C . TYR B 1 51 ? -17.734 -14.953 -8.539 1 93 51 TYR B C 1
ATOM 1626 O O . TYR B 1 51 ? -17.422 -14.477 -9.633 1 93 51 TYR B O 1
ATOM 1634 N N . ALA B 1 52 ? -17.078 -15.875 -7.988 1 93 52 ALA B N 1
ATOM 1635 C CA . ALA B 1 52 ? -15.867 -16.406 -8.602 1 93 52 ALA B CA 1
ATOM 1636 C C . ALA B 1 52 ? -16.172 -17.062 -9.945 1 93 52 ALA B C 1
ATOM 1638 O O . ALA B 1 52 ? -15.422 -16.891 -10.906 1 93 52 ALA B O 1
ATOM 1639 N N . THR B 1 53 ? -17.234 -17.75 -10.039 1 92.56 53 THR B N 1
ATOM 1640 C CA . THR B 1 53 ? -17.641 -18.406 -11.281 1 92.56 53 THR B CA 1
ATOM 1641 C C . THR B 1 53 ? -18.047 -17.375 -12.328 1 92.56 53 THR B C 1
ATOM 1643 O O . THR B 1 53 ? -17.672 -17.484 -13.5 1 92.56 53 THR B O 1
ATOM 1646 N N . PHE B 1 54 ? -18.75 -16.391 -11.852 1 93 54 PHE B N 1
ATOM 1647 C CA . PHE B 1 54 ? -19.234 -15.352 -12.75 1 93 54 PHE B CA 1
ATOM 1648 C C . PHE B 1 54 ? -18.078 -14.539 -13.312 1 93 54 PHE B C 1
ATOM 1650 O O . PHE B 1 54 ? -18 -14.297 -14.516 1 93 54 PHE B O 1
ATOM 1657 N N . SER B 1 55 ? -17.141 -14.195 -12.484 1 94.38 55 SER B N 1
ATOM 1658 C CA . SER B 1 55 ? -16.094 -13.25 -12.852 1 94.38 55 SER B CA 1
ATOM 1659 C C . SER B 1 55 ? -14.852 -13.969 -13.375 1 94.38 55 SER B C 1
ATOM 1661 O O . SER B 1 55 ? -14.008 -13.367 -14.039 1 94.38 55 SER B O 1
ATOM 1663 N N . GLY B 1 56 ? -14.688 -15.258 -13.078 1 95.81 56 GLY B N 1
ATOM 1664 C CA . GLY B 1 56 ? -13.438 -15.953 -13.359 1 95.81 56 GLY B CA 1
ATOM 1665 C C . GLY B 1 56 ? -12.289 -15.492 -12.484 1 95.81 56 GLY B C 1
ATOM 1666 O O . GLY B 1 56 ? -11.125 -15.57 -12.891 1 95.81 56 GLY B O 1
ATOM 1667 N N . ASP B 1 57 ? -12.594 -14.992 -11.359 1 96.88 57 ASP B N 1
ATOM 1668 C CA . ASP B 1 57 ? -11.594 -14.445 -10.453 1 96.88 57 ASP B CA 1
ATOM 1669 C C . ASP B 1 57 ? -10.766 -15.555 -9.812 1 96.88 57 ASP B C 1
ATOM 1671 O O . ASP B 1 57 ? -11.102 -16.062 -8.742 1 96.88 57 ASP B O 1
ATOM 1675 N N . TYR B 1 58 ? -9.641 -15.828 -10.469 1 96.5 58 TYR B N 1
ATOM 1676 C CA . TYR B 1 58 ? -8.797 -16.938 -10.016 1 96.5 58 TYR B CA 1
ATOM 1677 C C . TYR B 1 58 ? -8.078 -16.578 -8.719 1 96.5 58 TYR B C 1
ATOM 1679 O O . TYR B 1 58 ? -7.621 -17.469 -7.996 1 96.5 58 TYR B O 1
ATOM 1687 N N . LEU B 1 59 ? -7.918 -15.289 -8.414 1 97.06 59 LEU B N 1
ATOM 1688 C CA . LEU B 1 59 ? -7.309 -14.898 -7.145 1 97.06 59 LEU B CA 1
ATOM 1689 C C . LEU B 1 59 ? -8.164 -15.352 -5.969 1 97.06 59 LEU B C 1
ATOM 1691 O O . LEU B 1 59 ? -7.648 -15.852 -4.969 1 97.06 59 LEU B O 1
ATOM 1695 N N . ILE B 1 60 ? -9.438 -15.156 -6.148 1 95.12 60 ILE B N 1
ATOM 1696 C CA . ILE B 1 60 ? -10.383 -15.531 -5.098 1 95.12 60 ILE B CA 1
ATOM 1697 C C . ILE B 1 60 ? -10.5 -17.062 -5.035 1 95.12 60 ILE B C 1
ATOM 1699 O O . ILE B 1 60 ? -10.633 -17.625 -3.949 1 95.12 60 ILE B O 1
ATOM 1703 N N . ALA B 1 61 ? -10.391 -17.672 -6.164 1 93.75 61 ALA B N 1
ATOM 1704 C CA . ALA B 1 61 ? -10.547 -19.125 -6.246 1 93.75 61 ALA B CA 1
ATOM 1705 C C . ALA B 1 61 ? -9.297 -19.844 -5.75 1 93.75 61 ALA B C 1
ATOM 1707 O O . ALA B 1 61 ? -9.383 -20.797 -4.973 1 93.75 61 ALA B O 1
ATOM 1708 N N . LYS B 1 62 ? -8.117 -19.359 -6.16 1 95.19 62 LYS B N 1
ATOM 1709 C CA . LYS B 1 62 ? -6.871 -20.078 -5.883 1 95.19 62 LYS B CA 1
ATOM 1710 C C . LYS B 1 62 ? -6.195 -19.531 -4.629 1 95.19 62 LYS B C 1
ATOM 1712 O O . LYS B 1 62 ? -5.336 -20.188 -4.043 1 95.19 62 LYS B O 1
ATOM 1717 N N . LYS B 1 63 ? -6.477 -18.359 -4.242 1 96.69 63 LYS B N 1
ATOM 1718 C CA . LYS B 1 63 ? -5.938 -17.688 -3.059 1 96.69 63 LYS B CA 1
ATOM 1719 C C . LYS B 1 63 ? -4.414 -17.75 -3.039 1 96.69 63 LYS B C 1
ATOM 1721 O O . LYS B 1 63 ? -3.816 -18.219 -2.061 1 96.69 63 LYS B O 1
ATOM 1726 N N . PRO B 1 64 ? -3.836 -17.219 -4.098 1 97.56 64 PRO B N 1
ATOM 1727 C CA . PRO B 1 64 ? -2.373 -17.219 -4.043 1 97.56 64 PRO B CA 1
ATOM 1728 C C . PRO B 1 64 ? -1.825 -16.5 -2.811 1 97.56 64 PRO B C 1
ATOM 1730 O O . PRO B 1 64 ? -2.459 -15.586 -2.299 1 97.56 64 PRO B O 1
ATOM 1733 N N . PRO B 1 65 ? -0.639 -16.906 -2.371 1 98.44 65 PRO B N 1
ATOM 1734 C CA . PRO B 1 65 ? -0.112 -16.438 -1.087 1 98.44 65 PRO B CA 1
ATOM 1735 C C . PRO B 1 65 ? -0.027 -14.914 -1 1 98.44 65 PRO B C 1
ATOM 1737 O O . PRO B 1 65 ? -0.361 -14.328 0.035 1 98.44 65 PRO B O 1
ATOM 1740 N N . PHE B 1 66 ? 0.463 -14.242 -2.062 1 98.75 66 PHE B N 1
ATOM 1741 C CA . PHE B 1 66 ? 0.558 -12.789 -1.989 1 98.75 66 PHE B CA 1
ATOM 1742 C C . PHE B 1 66 ? -0.816 -12.172 -1.762 1 98.75 66 PHE B C 1
ATOM 1744 O O . PHE B 1 66 ? -0.939 -11.164 -1.062 1 98.75 66 PHE B O 1
ATOM 1751 N N . PHE B 1 67 ? -1.856 -12.789 -2.373 1 98.75 67 PHE B N 1
ATOM 1752 C CA . PHE B 1 67 ? -3.221 -12.289 -2.252 1 98.75 67 PHE B CA 1
ATOM 1753 C C . PHE B 1 67 ? -3.746 -12.492 -0.836 1 98.75 67 PHE B C 1
ATOM 1755 O O . PHE B 1 67 ? -4.41 -11.609 -0.286 1 98.75 67 PHE B O 1
ATOM 1762 N N . VAL B 1 68 ? -3.43 -13.578 -0.25 1 98.5 68 VAL B N 1
ATOM 1763 C CA . VAL B 1 68 ? -3.803 -13.852 1.134 1 98.5 68 VAL B CA 1
ATOM 1764 C C . VAL B 1 68 ? -3.176 -12.805 2.053 1 98.5 68 VAL B C 1
ATOM 1766 O O . VAL B 1 68 ? -3.828 -12.312 2.975 1 98.5 68 VAL B O 1
ATOM 1769 N N . GLY B 1 69 ? -1.922 -12.492 1.752 1 98.62 69 GLY B N 1
ATOM 1770 C CA . GLY B 1 69 ? -1.265 -11.438 2.512 1 98.62 69 GLY B CA 1
ATOM 1771 C C . GLY B 1 69 ? -1.965 -10.102 2.402 1 98.62 69 GLY B C 1
ATOM 1772 O O . GLY B 1 69 ? -2.135 -9.398 3.402 1 98.62 69 GLY B O 1
ATOM 1773 N N . LEU B 1 70 ? -2.383 -9.789 1.219 1 98.88 70 LEU B N 1
ATOM 1774 C CA . LEU B 1 70 ? -3.066 -8.516 0.994 1 98.88 70 LEU B CA 1
ATOM 1775 C C . LEU B 1 70 ? -4.418 -8.492 1.7 1 98.88 70 LEU B C 1
ATOM 1777 O O . LEU B 1 70 ? -4.812 -7.469 2.262 1 98.88 70 LEU B O 1
ATOM 1781 N N . VAL B 1 71 ? -5.125 -9.609 1.635 1 98.62 71 VAL B N 1
ATOM 1782 C CA . VAL B 1 71 ? -6.438 -9.664 2.264 1 98.62 71 VAL B CA 1
ATOM 1783 C C . VAL B 1 71 ? -6.293 -9.555 3.779 1 98.62 71 VAL B C 1
ATOM 1785 O O . VAL B 1 71 ? -7.102 -8.898 4.441 1 98.62 71 VAL B O 1
ATOM 1788 N N . PHE B 1 72 ? -5.324 -10.203 4.309 1 98.31 72 PHE B N 1
ATOM 1789 C CA . PHE B 1 72 ? -5.043 -10.055 5.73 1 98.31 72 PHE B CA 1
ATOM 1790 C C . PHE B 1 72 ? -4.812 -8.586 6.086 1 98.31 72 PHE B C 1
ATOM 1792 O O . PHE B 1 72 ? -5.379 -8.086 7.059 1 98.31 72 PHE B O 1
ATOM 1799 N N . TYR B 1 73 ? -3.986 -7.977 5.32 1 98.69 73 TYR B N 1
ATOM 1800 C CA . TYR B 1 73 ? -3.695 -6.562 5.523 1 98.69 73 TYR B CA 1
ATOM 1801 C C . TYR B 1 73 ? -4.953 -5.719 5.359 1 98.69 73 TYR B C 1
ATOM 1803 O O . TYR B 1 73 ? -5.137 -4.727 6.07 1 98.69 73 TYR B O 1
ATOM 1811 N N . GLU B 1 74 ? -5.766 -6.059 4.418 1 98.69 74 GLU B N 1
ATOM 1812 C CA . GLU B 1 74 ? -7.039 -5.379 4.203 1 98.69 74 GLU B CA 1
ATOM 1813 C C . GLU B 1 74 ? -7.906 -5.426 5.461 1 98.69 74 GLU B C 1
ATOM 1815 O O . GLU B 1 74 ? -8.438 -4.402 5.891 1 98.69 74 GLU B O 1
ATOM 1820 N N . LEU B 1 75 ? -7.984 -6.539 6.051 1 98.38 75 LEU B N 1
ATOM 1821 C CA . LEU B 1 75 ? -8.867 -6.723 7.199 1 98.38 75 LEU B CA 1
ATOM 1822 C C . LEU B 1 75 ? -8.305 -6.023 8.43 1 98.38 75 LEU B C 1
ATOM 1824 O O . LEU B 1 75 ? -9.062 -5.527 9.266 1 98.38 75 LEU B O 1
ATOM 1828 N N . ILE B 1 76 ? -7.043 -5.859 8.555 1 98.12 76 ILE B N 1
ATOM 1829 C CA . ILE B 1 76 ? -6.406 -5.336 9.758 1 98.12 76 ILE B CA 1
ATOM 1830 C C . ILE B 1 76 ? -6.254 -3.818 9.641 1 98.12 76 ILE B C 1
ATOM 1832 O O . ILE B 1 76 ? -6.367 -3.1 10.641 1 98.12 76 ILE B O 1
ATOM 1836 N N . VAL B 1 77 ? -6.039 -3.375 8.438 1 98.56 77 VAL B N 1
ATOM 1837 C CA . VAL B 1 77 ? -5.68 -1.969 8.289 1 98.56 77 VAL B CA 1
ATOM 1838 C C . VAL B 1 77 ? -6.719 -1.259 7.422 1 98.56 77 VAL B C 1
ATOM 1840 O O . VAL B 1 77 ? -7.375 -0.316 7.875 1 98.56 77 VAL B O 1
ATOM 1843 N N . GLN B 1 78 ? -6.984 -1.761 6.223 1 98.69 78 GLN B N 1
ATOM 1844 C CA . GLN B 1 78 ? -7.832 -1.045 5.277 1 98.69 78 GLN B CA 1
ATOM 1845 C C . GLN B 1 78 ? -9.281 -1.023 5.75 1 98.69 78 GLN B C 1
ATOM 1847 O O . GLN B 1 78 ? -9.977 -0.017 5.59 1 98.69 78 GLN B O 1
ATOM 1852 N N . TRP B 1 79 ? -9.703 -2.139 6.301 1 98.69 79 TRP B N 1
ATOM 1853 C CA . TRP B 1 79 ? -11.094 -2.223 6.723 1 98.69 79 TRP B CA 1
ATOM 1854 C C . TRP B 1 79 ? -11.367 -1.274 7.887 1 98.69 79 TRP B C 1
ATOM 1856 O O . TRP B 1 79 ? -12.297 -0.469 7.832 1 98.69 79 TRP B O 1
ATOM 1866 N N . PRO B 1 80 ? -10.609 -1.297 8.984 1 98.5 80 PRO B N 1
ATOM 1867 C CA . PRO B 1 80 ? -10.805 -0.294 10.031 1 98.5 80 PRO B CA 1
ATOM 1868 C C . PRO B 1 80 ? -10.719 1.137 9.5 1 98.5 80 PRO B C 1
ATOM 1870 O O . PRO B 1 80 ? -11.477 2.006 9.945 1 98.5 80 PRO B O 1
ATOM 1873 N N . LEU B 1 81 ? -9.828 1.398 8.609 1 98.62 81 LEU B N 1
ATOM 1874 C CA . LEU B 1 81 ? -9.727 2.725 8.008 1 98.62 81 LEU B CA 1
ATOM 1875 C C . LEU B 1 81 ? -11.008 3.09 7.266 1 98.62 81 LEU B C 1
ATOM 1877 O O . LEU B 1 81 ? -11.422 4.25 7.277 1 98.62 81 LEU B O 1
ATOM 1881 N N . SER B 1 82 ? -11.578 2.117 6.574 1 98.69 82 SER B N 1
ATOM 1882 C CA . SER B 1 82 ? -12.82 2.385 5.855 1 98.69 82 SER B CA 1
ATOM 1883 C C . SER B 1 82 ? -13.945 2.77 6.816 1 98.69 82 SER B C 1
ATOM 1885 O O . SER B 1 82 ? -14.758 3.641 6.508 1 98.69 82 SER B O 1
ATOM 1887 N N . LEU B 1 83 ? -14.023 2.178 7.98 1 98.75 83 LEU B N 1
ATOM 1888 C CA . LEU B 1 83 ? -14.992 2.535 9.008 1 98.75 83 LEU B CA 1
ATOM 1889 C C . LEU B 1 83 ? -14.734 3.941 9.539 1 98.75 83 LEU B C 1
ATOM 1891 O O . LEU B 1 83 ? -15.664 4.738 9.68 1 98.75 83 LEU B O 1
ATOM 1895 N N . ALA B 1 84 ? -13.5 4.176 9.836 1 98.62 84 ALA B N 1
ATOM 1896 C CA . ALA B 1 84 ? -13.125 5.508 10.297 1 98.62 84 ALA B CA 1
ATOM 1897 C C . ALA B 1 84 ? -13.477 6.57 9.258 1 98.62 84 ALA B C 1
ATOM 1899 O O . ALA B 1 84 ? -14.008 7.629 9.602 1 98.62 84 ALA B O 1
ATOM 1900 N N . ASN B 1 85 ? -13.188 6.262 8.023 1 98.62 85 ASN B N 1
ATOM 1901 C CA . ASN B 1 85 ? -13.438 7.223 6.957 1 98.62 85 ASN B CA 1
ATOM 1902 C C . ASN B 1 85 ? -14.938 7.457 6.758 1 98.62 85 ASN B C 1
ATOM 1904 O O . ASN B 1 85 ? -15.359 8.578 6.453 1 98.62 85 ASN B O 1
ATOM 1908 N N . LEU B 1 86 ? -15.641 6.355 6.848 1 98.19 86 LEU B N 1
ATOM 1909 C CA . LEU B 1 86 ? -17.094 6.492 6.777 1 98.19 86 LEU B CA 1
ATOM 1910 C C . LEU B 1 86 ? -17.594 7.461 7.844 1 98.19 86 LEU B C 1
ATOM 1912 O O . LEU B 1 86 ? -18.312 8.414 7.531 1 98.19 86 LEU B O 1
ATOM 1916 N N . TYR B 1 87 ? -17.203 7.277 9.047 1 98.12 87 TYR B N 1
ATOM 1917 C CA . TYR B 1 87 ? -17.594 8.141 10.156 1 98.12 87 TYR B CA 1
ATOM 1918 C C . TYR B 1 87 ? -17.031 9.547 9.977 1 98.12 87 TYR B C 1
ATOM 1920 O O . TYR B 1 87 ? -17.75 10.531 10.141 1 98.12 87 TYR B O 1
ATOM 1928 N N . GLY B 1 88 ? -15.766 9.625 9.656 1 97.31 88 GLY B N 1
ATOM 1929 C CA . GLY B 1 88 ? -15.117 10.914 9.5 1 97.31 88 GLY B CA 1
ATOM 1930 C C . GLY B 1 88 ? -15.734 11.766 8.406 1 97.31 88 GLY B C 1
ATOM 1931 O O . GLY B 1 88 ? -15.836 12.984 8.539 1 97.31 88 GLY B O 1
ATOM 1932 N N . LEU B 1 89 ? -16.078 11.102 7.371 1 96.5 89 LEU B N 1
ATOM 1933 C CA . LEU B 1 89 ? -16.688 11.812 6.258 1 96.5 89 LEU B CA 1
ATOM 1934 C C . LEU B 1 89 ? -18.078 12.336 6.633 1 96.5 89 LEU B C 1
ATOM 1936 O O . LEU B 1 89 ? -18.391 13.492 6.367 1 96.5 89 LEU B O 1
ATOM 1940 N N . ILE B 1 90 ? -18.891 11.586 7.289 1 96.38 90 ILE B N 1
ATOM 1941 C CA . ILE B 1 90 ? -20.25 11.945 7.676 1 96.38 90 ILE B CA 1
ATOM 1942 C C . ILE B 1 90 ? -20.203 13.023 8.758 1 96.38 90 ILE B C 1
ATOM 1944 O O . ILE B 1 90 ? -20.969 13.992 8.703 1 96.38 90 ILE B O 1
ATOM 1948 N N . ALA B 1 91 ? -19.266 12.875 9.672 1 96.81 91 ALA B N 1
ATOM 1949 C CA . ALA B 1 91 ? -19.203 13.773 10.828 1 96.81 91 ALA B CA 1
ATOM 1950 C C . ALA B 1 91 ? -18.234 14.914 10.578 1 96.81 91 ALA B C 1
ATOM 1952 O O . ALA B 1 91 ? -17.953 15.711 11.477 1 96.81 91 ALA B O 1
ATOM 1953 N N . SER B 1 92 ? -17.641 14.953 9.461 1 94.12 92 SER B N 1
ATOM 1954 C CA . SER B 1 92 ? -16.719 16.016 9.062 1 94.12 92 SER B CA 1
ATOM 1955 C C . SER B 1 92 ? -15.578 16.172 10.062 1 94.12 92 SER B C 1
ATOM 1957 O O . SER B 1 92 ? -15.312 17.266 10.547 1 94.12 92 SER B O 1
ATOM 1959 N N . LYS B 1 93 ? -15.016 15.039 10.336 1 95.38 93 LYS B N 1
ATOM 1960 C CA . LYS B 1 93 ? -13.891 15.047 11.273 1 95.38 93 LYS B CA 1
ATOM 1961 C C . LYS B 1 93 ? -12.617 15.531 10.586 1 95.38 93 LYS B C 1
ATOM 1963 O O . LYS B 1 93 ? -12.352 15.18 9.438 1 95.38 93 LYS B O 1
ATOM 1968 N N . PRO B 1 94 ? -11.812 16.328 11.273 1 92.62 94 PRO B N 1
ATOM 1969 C CA . PRO B 1 94 ? -10.602 16.859 10.656 1 92.62 94 PRO B CA 1
ATOM 1970 C C . PRO B 1 94 ? -9.586 15.766 10.312 1 92.62 94 PRO B C 1
ATOM 1972 O O . PRO B 1 94 ? -8.805 15.914 9.375 1 92.62 94 PRO B O 1
ATOM 1975 N N . TRP B 1 95 ? -9.609 14.68 11.047 1 94.62 95 TRP B N 1
ATOM 1976 C CA . TRP B 1 95 ? -8.633 13.617 10.82 1 94.62 95 TRP B CA 1
ATOM 1977 C C . TRP B 1 95 ? -9 12.797 9.586 1 94.62 95 TRP B C 1
ATOM 1979 O O . TRP B 1 95 ? -8.227 11.938 9.148 1 94.62 95 TRP B O 1
ATOM 1989 N N . PHE B 1 96 ? -10.125 13.117 8.984 1 97.06 96 PHE B N 1
ATOM 1990 C CA . PHE B 1 96 ? -10.594 12.375 7.82 1 97.06 96 PHE B CA 1
ATOM 1991 C C . PHE B 1 96 ? -9.586 12.469 6.68 1 97.06 96 PHE B C 1
ATOM 1993 O O . PHE B 1 96 ? -9.344 11.484 5.984 1 97.06 96 PHE B O 1
ATOM 2000 N N . ARG B 1 97 ? -9.008 13.578 6.488 1 96.31 97 ARG B N 1
ATOM 2001 C CA . ARG B 1 97 ? -8.07 13.766 5.387 1 96.31 97 ARG B CA 1
ATOM 2002 C C . ARG B 1 97 ? -6.879 12.812 5.52 1 96.31 97 ARG B C 1
ATOM 2004 O O . ARG B 1 97 ? -6.453 12.203 4.535 1 96.31 97 ARG B O 1
ATOM 2011 N N . THR B 1 98 ? -6.426 12.641 6.715 1 97.44 98 THR B N 1
ATOM 2012 C CA . THR B 1 98 ? -5.273 11.781 6.98 1 97.44 98 THR B CA 1
ATOM 2013 C C . THR B 1 98 ? -5.633 10.312 6.766 1 97.44 98 THR B C 1
ATOM 2015 O O . THR B 1 98 ? -4.902 9.586 6.094 1 97.44 98 THR B O 1
ATOM 2018 N N . THR B 1 99 ? -6.754 9.93 7.301 1 98.31 99 THR B N 1
ATOM 2019 C CA . THR B 1 99 ? -7.148 8.531 7.18 1 98.31 99 THR B CA 1
ATOM 2020 C C . THR B 1 99 ? -7.551 8.203 5.742 1 98.31 99 THR B C 1
ATOM 2022 O O . THR B 1 99 ? -7.34 7.082 5.273 1 98.31 99 THR B O 1
ATOM 2025 N N . CYS B 1 100 ? -8.117 9.18 5.102 1 98.38 100 CYS B N 1
ATOM 2026 C CA . CYS B 1 100 ? -8.484 9.008 3.701 1 98.38 100 CYS B CA 1
ATOM 2027 C C . CYS B 1 100 ? -7.242 8.844 2.828 1 98.38 100 CYS B C 1
ATOM 2029 O O . CYS B 1 100 ? -7.203 7.98 1.953 1 98.38 100 CYS B O 1
ATOM 2031 N N . LEU B 1 101 ? -6.246 9.641 3.105 1 98.56 101 LEU B N 1
ATOM 2032 C CA . LEU B 1 101 ? -4.973 9.508 2.402 1 98.56 101 LEU B CA 1
ATOM 2033 C C . LEU B 1 101 ? -4.359 8.133 2.637 1 98.56 101 LEU B C 1
ATOM 2035 O O . LEU B 1 101 ? -3.932 7.469 1.689 1 98.56 101 LEU B O 1
ATOM 2039 N N . ALA B 1 102 ? -4.332 7.719 3.873 1 98.88 102 ALA B N 1
ATOM 2040 C CA . ALA B 1 102 ? -3.75 6.426 4.223 1 98.88 102 ALA B CA 1
ATOM 2041 C C . ALA B 1 102 ? -4.473 5.289 3.508 1 98.88 102 ALA B C 1
ATOM 2043 O O . ALA B 1 102 ? -3.832 4.387 2.963 1 98.88 102 ALA B O 1
ATOM 2044 N N . TYR B 1 103 ? -5.785 5.379 3.514 1 98.88 103 TYR B N 1
ATOM 2045 C CA . TYR B 1 103 ? -6.562 4.355 2.826 1 98.88 103 TYR B CA 1
ATOM 2046 C C . TYR B 1 103 ? -6.254 4.344 1.334 1 98.88 103 TYR B C 1
ATOM 2048 O O . TYR B 1 103 ? -6.031 3.281 0.749 1 98.88 103 TYR B O 1
ATOM 2056 N N . GLY B 1 104 ? -6.293 5.512 0.736 1 98.88 104 GLY B N 1
ATOM 2057 C CA . GLY B 1 104 ? -6.055 5.602 -0.696 1 98.88 104 GLY B CA 1
ATOM 2058 C C . GLY B 1 104 ? -4.703 5.051 -1.113 1 98.88 104 GLY B C 1
ATOM 2059 O O . GLY B 1 104 ? -4.605 4.312 -2.094 1 98.88 104 GLY B O 1
ATOM 2060 N N . VAL B 1 105 ? -3.711 5.395 -0.36 1 98.88 105 VAL B N 1
ATOM 2061 C CA . VAL B 1 105 ? -2.354 4.949 -0.661 1 98.88 105 VAL B CA 1
ATOM 2062 C C . VAL B 1 105 ? -2.256 3.436 -0.502 1 98.88 105 VAL B C 1
ATOM 2064 O O . VAL B 1 105 ? -1.693 2.748 -1.358 1 98.88 105 VAL B O 1
ATOM 2067 N N . SER B 1 106 ? -2.801 2.924 0.547 1 98.88 106 SER B N 1
ATOM 2068 C CA . SER B 1 106 ? -2.781 1.484 0.781 1 98.88 106 SER B CA 1
A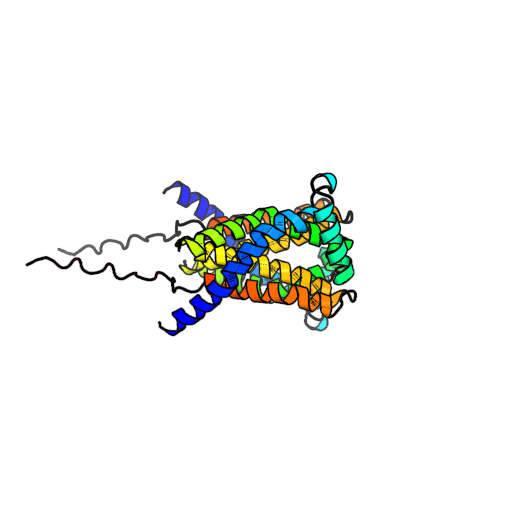TOM 2069 C C . SER B 1 106 ? -3.521 0.735 -0.321 1 98.88 106 SER B C 1
ATOM 2071 O O . SER B 1 106 ? -3.002 -0.237 -0.875 1 98.88 106 SER B O 1
ATOM 2073 N N . ALA B 1 107 ? -4.695 1.216 -0.644 1 98.81 107 ALA B N 1
ATOM 2074 C CA . ALA B 1 107 ? -5.516 0.545 -1.649 1 98.81 107 ALA B CA 1
ATOM 2075 C C . ALA B 1 107 ? -4.859 0.608 -3.025 1 98.81 107 ALA B C 1
ATOM 2077 O O . ALA B 1 107 ? -4.895 -0.365 -3.781 1 98.81 107 ALA B O 1
ATOM 2078 N N . SER B 1 108 ? -4.309 1.724 -3.342 1 98.88 108 SER B N 1
ATOM 2079 C CA . SER B 1 108 ? -3.637 1.835 -4.633 1 98.88 108 SER B CA 1
ATOM 2080 C C . SER B 1 108 ? -2.432 0.905 -4.711 1 98.88 108 SER B C 1
ATOM 2082 O O . SER B 1 108 ? -2.156 0.324 -5.762 1 98.88 108 SER B O 1
ATOM 2084 N N . THR B 1 109 ? -1.719 0.748 -3.617 1 98.88 109 THR B N 1
ATOM 2085 C CA . THR B 1 109 ? -0.59 -0.175 -3.568 1 98.88 109 THR B CA 1
ATOM 2086 C C . THR B 1 109 ? -1.062 -1.616 -3.744 1 98.88 109 THR B C 1
ATOM 2088 O O . THR B 1 109 ? -0.468 -2.381 -4.508 1 98.88 109 THR B O 1
ATOM 2091 N N . SER B 1 110 ? -2.133 -1.976 -3.064 1 98.88 110 SER B N 1
ATOM 2092 C CA . SER B 1 110 ? -2.713 -3.305 -3.236 1 98.88 110 SER B CA 1
ATOM 2093 C C . SER B 1 110 ? -3.105 -3.551 -4.688 1 98.88 110 SER B C 1
ATOM 2095 O O . SER B 1 110 ? -2.863 -4.633 -5.227 1 98.88 110 SER B O 1
ATOM 2097 N N . MET B 1 111 ? -3.68 -2.531 -5.27 1 98.81 111 MET B N 1
ATOM 2098 C CA . MET B 1 111 ? -4.156 -2.684 -6.641 1 98.81 111 MET B CA 1
ATOM 2099 C C . MET B 1 111 ? -2.99 -2.809 -7.613 1 98.81 111 MET B C 1
ATOM 2101 O O . MET B 1 111 ? -3.098 -3.486 -8.641 1 98.81 111 MET B O 1
ATOM 2105 N N . ALA B 1 112 ? -1.859 -2.207 -7.277 1 98.81 112 ALA B N 1
ATOM 2106 C CA . ALA B 1 112 ? -0.679 -2.379 -8.117 1 98.81 112 ALA B CA 1
ATOM 2107 C C . ALA B 1 112 ? -0.259 -3.846 -8.188 1 98.81 112 ALA B C 1
ATOM 2109 O O . ALA B 1 112 ? 0.059 -4.359 -9.258 1 98.81 112 ALA B O 1
ATOM 2110 N N . ALA B 1 113 ? -0.239 -4.516 -7.047 1 98.81 113 ALA B N 1
ATOM 2111 C CA . ALA B 1 113 ? 0.094 -5.938 -7.008 1 98.81 113 ALA B CA 1
ATOM 2112 C C . ALA B 1 113 ? -0.944 -6.766 -7.758 1 98.81 113 ALA B C 1
ATOM 2114 O O . ALA B 1 113 ? -0.593 -7.625 -8.57 1 98.81 113 ALA B O 1
ATOM 2115 N N . ILE B 1 114 ? -2.215 -6.469 -7.531 1 98.88 114 ILE B N 1
ATOM 2116 C CA . ILE B 1 114 ? -3.312 -7.258 -8.078 1 98.88 114 ILE B CA 1
ATOM 2117 C C . ILE B 1 114 ? -3.396 -7.055 -9.586 1 98.88 114 ILE B C 1
ATOM 2119 O O . ILE B 1 114 ? -3.457 -8.023 -10.344 1 98.88 114 ILE B O 1
ATOM 2123 N N . LEU B 1 115 ? -3.385 -5.812 -10.023 1 98.62 115 LEU B N 1
ATOM 2124 C CA . LEU B 1 115 ? -3.49 -5.543 -11.453 1 98.62 115 LEU B CA 1
ATOM 2125 C C . LEU B 1 115 ? -2.234 -6.004 -12.188 1 98.62 115 LEU B C 1
ATOM 2127 O O . LEU B 1 115 ? -2.307 -6.445 -13.336 1 98.62 115 LEU B O 1
ATOM 2131 N N . GLY B 1 116 ? -1.071 -5.844 -11.508 1 98.44 116 GLY B N 1
ATOM 2132 C CA . GLY B 1 116 ? 0.12 -6.441 -12.086 1 98.44 116 GLY B CA 1
ATOM 2133 C C . GLY B 1 116 ? -0.017 -7.934 -12.328 1 98.44 116 GLY B C 1
ATOM 2134 O O . GLY B 1 116 ? 0.341 -8.438 -13.391 1 98.44 116 GLY B O 1
ATOM 2135 N N . GLU B 1 117 ? -0.536 -8.625 -11.344 1 98.62 117 GLU B N 1
ATOM 2136 C CA . GLU B 1 117 ? -0.789 -10.055 -11.469 1 98.62 117 GLU B CA 1
ATOM 2137 C C . GLU B 1 117 ? -1.764 -10.344 -12.609 1 98.62 117 GLU B C 1
ATOM 2139 O O . GLU B 1 117 ? -1.52 -11.227 -13.43 1 98.62 117 GLU B O 1
ATOM 2144 N N . LEU B 1 118 ? -2.809 -9.586 -12.695 1 98.19 118 LEU B N 1
ATOM 2145 C CA . LEU B 1 118 ? -3.848 -9.836 -13.688 1 98.19 118 LEU B CA 1
ATOM 2146 C C . LEU B 1 118 ? -3.334 -9.547 -15.094 1 98.19 118 LEU B C 1
ATOM 2148 O O . LEU B 1 118 ? -3.598 -10.305 -16.031 1 98.19 118 LEU B O 1
ATOM 2152 N N . LEU B 1 119 ? -2.598 -8.531 -15.25 1 97.38 119 LEU B N 1
ATOM 2153 C CA . LEU B 1 119 ? -2.178 -8.078 -16.562 1 97.38 119 LEU B CA 1
ATOM 2154 C C . LEU B 1 119 ? -1.047 -8.945 -17.109 1 97.38 119 LEU B C 1
ATOM 2156 O O . LEU B 1 119 ? -0.957 -9.172 -18.312 1 97.38 119 LEU B O 1
ATOM 2160 N N . LEU B 1 120 ? -0.25 -9.492 -16.219 1 96.88 120 LEU B N 1
ATOM 2161 C CA . LEU B 1 120 ? 0.991 -10.094 -16.688 1 96.88 120 LEU B CA 1
ATOM 2162 C C . LEU B 1 120 ? 0.946 -11.609 -16.562 1 96.88 120 LEU B C 1
ATOM 2164 O O . LEU B 1 120 ? 1.796 -12.312 -17.109 1 96.88 120 LEU B O 1
ATOM 2168 N N . SER B 1 121 ? 0.014 -12.148 -15.867 1 95.12 121 SER B N 1
ATOM 2169 C CA . SER B 1 121 ? -0.04 -13.586 -15.633 1 95.12 121 SER B CA 1
ATOM 2170 C C . SER B 1 121 ? -0.562 -14.32 -16.859 1 95.12 121 SER B C 1
ATOM 2172 O O . SER B 1 121 ? -0.339 -15.523 -17.016 1 95.12 121 SER B O 1
ATOM 2174 N N . GLY B 1 122 ? -1.353 -13.648 -17.703 1 93.62 122 GLY B N 1
ATOM 2175 C CA . GLY B 1 122 ? -1.979 -14.297 -18.844 1 93.62 122 GLY B CA 1
ATOM 2176 C C . GLY B 1 122 ? -3.229 -15.07 -18.484 1 93.62 122 GLY B C 1
ATOM 2177 O O . GLY B 1 122 ? -3.826 -15.742 -19.328 1 93.62 122 GLY B O 1
ATOM 2178 N N . GLN B 1 123 ? -3.648 -14.938 -17.266 1 92.81 123 GLN B N 1
ATOM 2179 C CA . GLN B 1 123 ? -4.762 -15.742 -16.781 1 92.81 123 GLN B CA 1
ATOM 2180 C C . GLN B 1 123 ? -6.035 -14.914 -16.672 1 92.81 123 GLN B C 1
ATOM 2182 O O . GLN B 1 123 ? -7.117 -15.453 -16.422 1 92.81 123 GLN B O 1
ATOM 2187 N N . SER B 1 124 ? -5.922 -13.664 -16.844 1 92.88 124 SER B N 1
ATOM 2188 C CA . SER B 1 124 ? -7.043 -12.789 -16.516 1 92.88 124 SER B CA 1
ATOM 2189 C C . SER B 1 124 ? -7.859 -12.453 -17.75 1 92.88 124 SER B C 1
ATOM 2191 O O . SER B 1 124 ? -7.305 -12.258 -18.844 1 92.88 124 SER B O 1
ATOM 2193 N N . SER B 1 125 ? -9.18 -12.289 -17.562 1 94.88 125 SER B N 1
ATOM 2194 C CA . SER B 1 125 ? -10.086 -11.82 -18.609 1 94.88 125 SER B CA 1
ATOM 2195 C C . SER B 1 125 ? -10.289 -10.312 -18.531 1 94.88 125 SER B C 1
ATOM 2197 O O . SER B 1 125 ? -9.977 -9.688 -17.516 1 94.88 125 SER B O 1
ATOM 2199 N N . ASP B 1 126 ? -10.758 -9.766 -19.641 1 95.56 126 ASP B N 1
ATOM 2200 C CA . ASP B 1 126 ? -11.102 -8.344 -19.656 1 95.56 126 ASP B CA 1
ATOM 2201 C C . ASP B 1 126 ? -12.172 -8.031 -18.609 1 95.56 126 ASP B C 1
ATOM 2203 O O . ASP B 1 126 ? -12.156 -6.961 -18 1 95.56 126 ASP B O 1
ATOM 2207 N N . LYS B 1 127 ? -13.062 -8.938 -18.469 1 96.44 127 LYS B N 1
ATOM 2208 C CA . LYS B 1 127 ? -14.125 -8.758 -17.484 1 96.44 127 LYS B CA 1
ATOM 2209 C C . LYS B 1 127 ? -13.547 -8.625 -16.078 1 96.44 127 LYS B C 1
ATOM 2211 O O . LYS B 1 127 ? -13.938 -7.73 -15.32 1 96.44 127 LYS B O 1
ATOM 2216 N N . LEU B 1 128 ? -12.648 -9.516 -15.742 1 96.75 128 LEU B N 1
ATOM 2217 C CA . LEU B 1 128 ? -12.039 -9.484 -14.422 1 96.75 128 LEU B CA 1
ATOM 2218 C C . LEU B 1 128 ? -11.266 -8.188 -14.203 1 96.75 128 LEU B C 1
ATOM 2220 O O . LEU B 1 128 ? -11.367 -7.562 -13.148 1 96.75 128 LEU B O 1
ATOM 2224 N N . LEU B 1 129 ? -10.539 -7.789 -15.273 1 97.06 129 LEU B N 1
ATOM 2225 C CA . LEU B 1 129 ? -9.805 -6.531 -15.195 1 97.06 129 LEU B CA 1
ATOM 2226 C C . LEU B 1 129 ? -10.75 -5.363 -14.945 1 97.06 129 LEU B C 1
ATOM 2228 O O . LEU B 1 129 ? -10.445 -4.477 -14.141 1 97.06 129 LEU B O 1
ATOM 2232 N N . MET B 1 130 ? -11.883 -5.379 -15.594 1 96.31 130 MET B N 1
ATOM 2233 C CA . MET B 1 130 ? -12.859 -4.301 -15.461 1 96.31 130 MET B CA 1
ATOM 2234 C C . MET B 1 130 ? -13.469 -4.285 -14.062 1 96.31 130 MET B C 1
ATOM 2236 O O . MET B 1 130 ? -13.898 -3.234 -13.578 1 96.31 130 MET B O 1
ATOM 2240 N N . ILE B 1 131 ? -13.477 -5.383 -13.438 1 96.38 131 ILE B N 1
ATOM 2241 C CA . ILE B 1 131 ? -14.023 -5.484 -12.086 1 96.38 131 ILE B CA 1
ATOM 2242 C C . ILE B 1 131 ? -13.047 -4.871 -11.086 1 96.38 131 ILE B C 1
ATOM 2244 O O . ILE B 1 131 ? -13.461 -4.246 -10.109 1 96.38 131 ILE B O 1
ATOM 2248 N N . TYR B 1 132 ? -11.766 -4.969 -11.336 1 97.81 132 TYR B N 1
ATOM 2249 C CA . TYR B 1 132 ? -10.766 -4.535 -10.367 1 97.81 132 TYR B CA 1
ATOM 2250 C C . TYR B 1 132 ? -10.344 -3.094 -10.633 1 97.81 132 TYR B C 1
ATOM 2252 O O . TYR B 1 132 ? -9.938 -2.381 -9.711 1 97.81 132 TYR B O 1
ATOM 2260 N N . LEU B 1 133 ? -10.508 -2.604 -11.812 1 97.81 133 LEU B N 1
ATOM 2261 C CA . LEU B 1 133 ? -9.992 -1.305 -12.227 1 97.81 133 LEU B CA 1
ATOM 2262 C C . LEU B 1 133 ? -10.633 -0.179 -11.43 1 97.81 133 LEU B C 1
ATOM 2264 O O . LEU B 1 133 ? -9.953 0.769 -11.023 1 97.81 133 LEU B O 1
ATOM 2268 N N . PRO B 1 134 ? -11.922 -0.258 -11.141 1 97.62 134 PRO B N 1
ATOM 2269 C CA . PRO B 1 134 ? -12.555 0.821 -10.375 1 97.62 134 PRO B CA 1
ATOM 2270 C C . PRO B 1 134 ? -11.914 1.021 -9 1 97.62 134 PRO B C 1
ATOM 2272 O O . PRO B 1 134 ? -11.867 2.146 -8.492 1 97.62 134 PRO B O 1
ATOM 2275 N N . PHE B 1 135 ? -11.43 -0.011 -8.398 1 98 135 PHE B N 1
ATOM 2276 C CA . PHE B 1 135 ? -10.82 0.098 -7.082 1 98 135 PHE B CA 1
ATOM 2277 C C . PHE B 1 135 ? -9.539 0.926 -7.145 1 98 135 PHE B C 1
ATOM 2279 O O . PHE B 1 135 ? -9.211 1.645 -6.199 1 98 135 PHE B O 1
ATOM 2286 N N . LEU B 1 136 ? -8.828 0.782 -8.25 1 98.62 136 LEU B N 1
ATOM 2287 C CA . LEU B 1 136 ? -7.668 1.646 -8.43 1 98.62 136 LEU B CA 1
ATOM 2288 C C . LEU B 1 136 ? -8.086 3.105 -8.555 1 98.62 136 LEU B C 1
ATOM 2290 O O . LEU B 1 136 ? -7.504 3.982 -7.918 1 98.62 136 LEU B O 1
ATOM 2294 N N . PHE B 1 137 ? -9.109 3.408 -9.336 1 98.44 137 PHE B N 1
ATOM 2295 C CA . PHE B 1 137 ? -9.578 4.77 -9.562 1 98.44 137 PHE B CA 1
ATOM 2296 C C . PHE B 1 137 ? -10.07 5.395 -8.258 1 98.44 137 PHE B C 1
ATOM 2298 O O . PHE B 1 137 ? -9.727 6.531 -7.941 1 98.44 137 PHE B O 1
ATOM 2305 N N . VAL B 1 138 ? -10.82 4.629 -7.527 1 98.69 138 VAL B N 1
ATOM 2306 C CA . VAL B 1 138 ? -11.359 5.148 -6.273 1 98.69 138 VAL B CA 1
ATOM 2307 C C . VAL B 1 138 ? -10.219 5.41 -5.289 1 98.69 138 VAL B C 1
ATOM 2309 O O . VAL B 1 138 ? -10.258 6.383 -4.535 1 98.69 138 VAL B O 1
ATOM 2312 N N . SER B 1 139 ? -9.258 4.5 -5.27 1 98.75 139 SER B N 1
ATOM 2313 C CA . SER B 1 139 ? -8.117 4.699 -4.387 1 98.75 139 SER B CA 1
ATOM 2314 C C . SER B 1 139 ? -7.363 5.984 -4.73 1 98.75 139 SER B C 1
ATOM 2316 O O . SER B 1 139 ? -6.895 6.691 -3.84 1 98.75 139 SER B O 1
ATOM 2318 N N . LEU B 1 140 ? -7.266 6.344 -5.969 1 98.62 140 LEU B N 1
ATOM 2319 C CA . LEU B 1 140 ? -6.613 7.578 -6.391 1 98.62 140 LEU B CA 1
ATOM 2320 C C . LEU B 1 140 ? -7.445 8.797 -5.996 1 98.62 140 LEU B C 1
ATOM 2322 O O . LEU B 1 140 ? -6.898 9.828 -5.598 1 98.6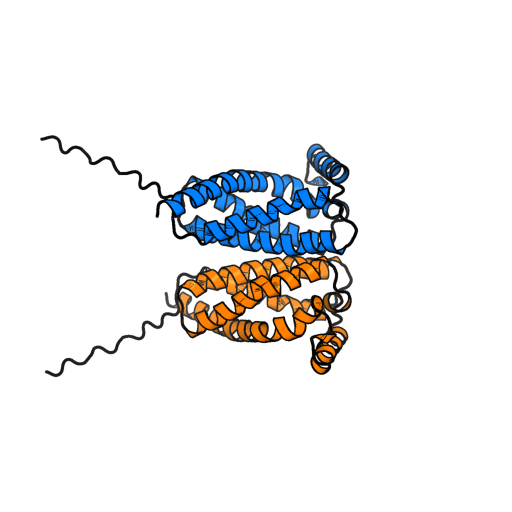2 140 LEU B O 1
ATOM 2326 N N . ILE B 1 141 ? -8.742 8.68 -6.117 1 98.44 141 ILE B N 1
ATOM 2327 C CA . ILE B 1 141 ? -9.633 9.734 -5.652 1 98.44 141 ILE B CA 1
ATOM 2328 C C . ILE B 1 141 ? -9.422 9.969 -4.156 1 98.44 141 ILE B C 1
ATOM 2330 O O . ILE B 1 141 ? -9.367 11.109 -3.701 1 98.44 141 ILE B O 1
ATOM 2334 N N . ALA B 1 142 ? -9.297 8.891 -3.406 1 98.62 142 ALA B N 1
ATOM 2335 C CA . ALA B 1 142 ? -9.094 8.992 -1.965 1 98.62 142 ALA B CA 1
ATOM 2336 C C . ALA B 1 142 ? -7.777 9.703 -1.651 1 98.62 142 ALA B C 1
ATOM 2338 O O . ALA B 1 142 ? -7.695 10.484 -0.701 1 98.62 142 ALA B O 1
ATOM 2339 N N . ILE B 1 143 ? -6.766 9.422 -2.412 1 98.5 143 ILE B N 1
ATOM 2340 C CA . ILE B 1 143 ? -5.473 10.07 -2.217 1 98.5 143 ILE B CA 1
ATOM 2341 C C . ILE B 1 143 ? -5.617 11.578 -2.443 1 98.5 143 ILE B C 1
ATOM 2343 O O . ILE B 1 143 ? -5.199 12.375 -1.604 1 98.5 143 ILE B O 1
ATOM 2347 N N . VAL B 1 144 ? -6.266 11.961 -3.516 1 97.25 144 VAL B N 1
ATOM 2348 C CA . VAL B 1 144 ? -6.43 13.367 -3.854 1 97.25 144 VAL B CA 1
ATOM 2349 C C . VAL B 1 144 ? -7.297 14.055 -2.799 1 97.25 144 VAL B C 1
ATOM 2351 O O . VAL B 1 144 ? -6.984 15.164 -2.359 1 97.25 144 VAL B O 1
ATOM 2354 N N . ARG B 1 145 ? -8.359 13.375 -2.389 1 96.62 145 ARG B N 1
ATOM 2355 C CA . ARG B 1 145 ? -9.25 13.922 -1.373 1 96.62 145 ARG B CA 1
ATOM 2356 C C . ARG B 1 145 ? -8.516 14.133 -0.053 1 96.62 145 ARG B C 1
ATOM 2358 O O . ARG B 1 145 ? -8.758 15.117 0.649 1 96.62 145 ARG B O 1
ATOM 2365 N N . GLY B 1 146 ? -7.668 13.195 0.27 1 96.44 146 GLY B N 1
ATOM 2366 C CA . GLY B 1 146 ? -6.91 13.312 1.504 1 96.44 146 GLY B CA 1
ATOM 2367 C C . GLY B 1 146 ? -5.891 14.438 1.475 1 96.44 146 GLY B C 1
ATOM 2368 O O . GLY B 1 146 ? -5.551 15 2.518 1 96.44 146 GLY B O 1
ATOM 2369 N N . LEU B 1 147 ? -5.422 14.797 0.299 1 95 147 LEU B N 1
ATOM 2370 C CA . LEU B 1 147 ? -4.402 15.828 0.144 1 95 147 LEU B CA 1
ATOM 2371 C C . LEU B 1 147 ? -5.043 17.203 -0.055 1 95 147 LEU B C 1
ATOM 2373 O O . LEU B 1 147 ? -4.367 18.219 0.05 1 95 147 LEU B O 1
ATOM 2377 N N . ALA B 1 148 ? -6.297 17.234 -0.388 1 89.38 148 ALA B N 1
ATOM 2378 C CA . ALA B 1 148 ? -6.988 18.5 -0.643 1 89.38 148 ALA B CA 1
ATOM 2379 C C . ALA B 1 148 ? -7.168 19.297 0.645 1 89.38 148 ALA B C 1
ATOM 2381 O O . ALA B 1 148 ? -7.641 18.766 1.652 1 89.38 148 ALA B O 1
ATOM 2382 N N . PRO B 1 149 ? -6.711 20.516 0.615 1 77.31 149 PRO B N 1
ATOM 2383 C CA . PRO B 1 149 ? -6.82 21.359 1.815 1 77.31 149 PRO B CA 1
ATOM 2384 C C . PRO B 1 149 ? -8.25 21.812 2.086 1 77.31 149 PRO B C 1
ATOM 2386 O O . PRO B 1 149 ? -8.547 22.297 3.18 1 77.31 149 PRO B O 1
ATOM 2389 N N . CYS B 1 150 ? -9.117 21.656 1.138 1 67 150 CYS B N 1
ATOM 2390 C CA . CYS B 1 150 ? -10.445 22.234 1.294 1 67 150 CYS B CA 1
ATOM 2391 C C . CYS B 1 150 ? -11.359 21.312 2.078 1 67 150 CYS B C 1
ATOM 2393 O O . CYS B 1 150 ? -11.367 20.094 1.851 1 67 150 CYS B O 1
ATOM 2395 N N . SER B 1 151 ? -11.641 21.641 3.295 1 59.12 151 SER B N 1
ATOM 2396 C CA . SER B 1 151 ? -12.594 20.859 4.07 1 59.12 151 SER B CA 1
ATOM 2397 C C . SER B 1 151 ? -14.031 21.234 3.734 1 59.12 151 SER B C 1
ATOM 2399 O O . SER B 1 151 ? -14.289 22.359 3.295 1 59.12 151 SER B O 1
ATOM 2401 N N . THR B 1 152 ? -14.828 20.25 3.414 1 54.38 152 THR B N 1
ATOM 2402 C CA . THR B 1 152 ? -16.25 20.562 3.221 1 54.38 152 THR B CA 1
ATOM 2403 C C . THR B 1 152 ? -16.812 21.297 4.434 1 54.38 152 THR B C 1
ATOM 2405 O O . THR B 1 152 ? -18.031 21.438 4.562 1 54.38 152 THR B O 1
ATOM 2408 N N . ILE B 1 153 ? -16.078 21.75 5.32 1 51.06 153 ILE B N 1
ATOM 2409 C CA . ILE B 1 153 ? -16.781 22.359 6.434 1 51.06 153 ILE B CA 1
ATOM 2410 C C . ILE B 1 153 ? -17.781 23.391 5.906 1 51.06 153 ILE B C 1
ATOM 2412 O O . ILE B 1 153 ? -17.406 24.359 5.242 1 51.06 153 ILE 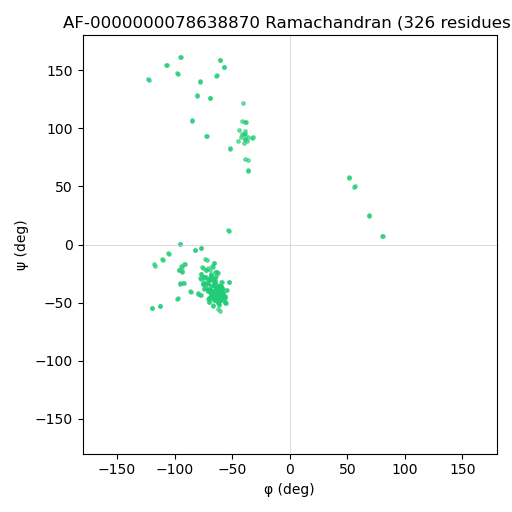B O 1
ATOM 2416 N N . ALA B 1 154 ? -18.875 22.922 5.52 1 44.25 154 ALA B N 1
ATOM 2417 C CA . ALA B 1 154 ? -20 23.859 5.484 1 44.25 154 ALA B CA 1
ATOM 2418 C C . ALA B 1 154 ? -19.922 24.844 6.652 1 44.25 154 ALA B C 1
ATOM 2420 O O . ALA B 1 154 ? -19.984 24.438 7.816 1 44.25 154 ALA B O 1
ATOM 2421 N N . SER B 1 155 ? -19.016 25.75 6.574 1 41.44 155 SER B N 1
ATOM 2422 C CA . SER B 1 155 ? -19.25 26.828 7.523 1 41.44 155 SER B CA 1
ATOM 2423 C C . SER B 1 155 ? -20.734 27.125 7.68 1 41.44 155 SER B C 1
ATOM 2425 O O . SER B 1 155 ? -21.375 27.641 6.758 1 41.44 155 SER B O 1
ATOM 2427 N N . THR B 1 156 ? -21.453 26.234 8.133 1 41.34 156 THR B N 1
ATOM 2428 C CA . THR B 1 156 ? -22.812 26.672 8.438 1 41.34 156 THR B CA 1
ATOM 2429 C C . THR B 1 156 ? -22.812 28.062 9.039 1 41.34 156 THR B C 1
ATOM 2431 O O . THR B 1 156 ? -22.172 28.312 10.062 1 41.34 156 THR B O 1
ATOM 2434 N N . PRO B 1 157 ? -22.922 29.016 8.234 1 44.62 157 PRO B N 1
ATOM 2435 C CA . PRO B 1 157 ? -23.031 30.344 8.812 1 44.62 157 PRO B CA 1
ATOM 2436 C C . PRO B 1 157 ? -23.906 30.375 10.07 1 44.62 157 PRO B C 1
ATOM 2438 O O . PRO B 1 157 ? -24.984 29.766 10.086 1 44.62 157 PRO B O 1
ATOM 2441 N N . VAL B 1 158 ? -23.359 30.281 11.25 1 44.88 158 VAL B N 1
ATOM 2442 C CA . VAL B 1 158 ? -24.125 30.5 12.469 1 44.88 158 VAL B CA 1
ATOM 2443 C C . VAL B 1 158 ? -25.062 31.688 12.281 1 44.88 158 VAL B C 1
ATOM 2445 O O . VAL B 1 158 ? -24.641 32.781 11.922 1 44.88 158 VAL B O 1
ATOM 2448 N N . PRO B 1 159 ? -26.281 31.469 11.914 1 51.66 159 PRO B N 1
ATOM 2449 C CA . PRO B 1 159 ? -27.219 32.562 11.742 1 51.66 159 PRO B CA 1
ATOM 2450 C C . PRO B 1 159 ? -27.047 33.656 12.805 1 51.66 159 PRO B C 1
ATOM 2452 O O . PRO B 1 159 ? -26.891 33.344 13.992 1 51.66 159 PRO B O 1
ATOM 2455 N N . ALA B 1 160 ? -26.484 34.812 12.555 1 46.88 160 ALA B N 1
ATOM 2456 C CA . ALA B 1 160 ? -26.344 36 13.391 1 46.88 160 ALA B CA 1
ATOM 2457 C C . ALA B 1 160 ? -27.547 36.156 14.32 1 46.88 160 ALA B C 1
ATOM 2459 O O . ALA B 1 160 ? -28.688 36.125 13.875 1 46.88 160 ALA B O 1
ATOM 2460 N N . ARG B 1 161 ? -27.469 35.625 15.492 1 49.38 161 ARG B N 1
ATOM 2461 C CA . ARG B 1 161 ? -28.484 35.906 16.5 1 49.38 161 ARG B CA 1
ATOM 2462 C C . ARG B 1 161 ? -28.984 37.344 16.422 1 49.38 161 ARG B C 1
ATOM 2464 O O . ARG B 1 161 ? -28.188 38.281 16.469 1 49.38 161 ARG B O 1
ATOM 2471 N N . LYS B 1 162 ? -30.062 37.594 15.68 1 50.31 162 LYS B N 1
ATOM 2472 C CA . LYS B 1 162 ? -30.766 38.875 15.688 1 50.31 162 LYS B CA 1
ATOM 2473 C C . LYS B 1 162 ? -30.781 39.469 17.094 1 50.31 162 LYS B C 1
ATOM 2475 O O . LYS B 1 162 ? -31.328 38.875 18.016 1 50.31 162 LYS B O 1
ATOM 2480 N N . LYS B 1 163 ? -29.859 40.219 17.516 1 46.91 163 LYS B N 1
ATOM 2481 C CA . LYS B 1 163 ? -29.984 41.094 18.688 1 46.91 163 LYS B CA 1
ATOM 2482 C C . LYS B 1 163 ? -31.312 41.844 18.688 1 46.91 163 LYS B C 1
ATOM 2484 O O . LYS B 1 163 ? -31.641 42.531 17.719 1 46.91 163 LYS B O 1
ATOM 2489 N N . ARG B 1 164 ? -32.406 41.312 19.266 1 49.94 164 ARG B N 1
ATOM 2490 C CA . ARG B 1 164 ? -33.594 42.125 19.516 1 49.94 164 ARG B CA 1
ATOM 2491 C C . ARG B 1 164 ? -33.219 43.531 19.984 1 49.94 164 ARG B C 1
ATOM 2493 O O . ARG B 1 164 ? -32.469 43.688 20.953 1 49.94 164 ARG B O 1
ATOM 2500 N N . ALA B 1 165 ? -33.344 44.469 19.156 1 43.97 165 ALA B N 1
ATOM 2501 C CA . ALA B 1 165 ? -33.469 45.812 19.688 1 43.97 165 ALA B CA 1
ATOM 2502 C C . ALA B 1 165 ? -34.656 45.906 20.641 1 43.97 165 ALA B C 1
ATOM 2504 O O . ALA B 1 165 ? -35.719 45.344 20.391 1 43.97 165 ALA B O 1
#

Sequence (330 aa):
MASCGLLVRVADAILLPFFALIAIAAPLVDAQTVLPSSLFPEFLADLKSQYATFSGDYLIAKKPPFFVGLVFYELIVQWPLSLANLYGLIASKPWFRTTCLAYGVSASTSMAAILGELLLSGQSSDKLLMIYLPFLFVSLIAIVRGLAPCSTIASTPVPARKKRAMASCGLLVRVADAILLPFFALIAIAAPLVDAQTVLPSSLFPEFLADLKSQYATFSGDYLIAKKPPFFVGLVFYELIVQWPLSLANLYGLIASKPWFRTTCLAYGVSASTSMAAILGELLLSGQSSDKLLMIYLPFLFVSLIAIVRGLAPCSTIASTPVPARKKRA